Protein AF-C7XW27-F1 (afdb_monomer_lite)

Secondary structure (DSSP, 8-state):
-HHHHHHHHHHHHHHHHHHHHHHHHHHHHHHHHHHHHHHHHHHHHHHHHHHHHHHHHHHIIIIIHHHHHHHHHHHHHHHHHHHHHHHHHHHHTS-GGG---HHHHTTSTTHHHHHHHHHHHHHHHTTHHHHHHHHHHHHHHHHTT-S-HHHHHHHHHHHHHHHHHHTHHHHHHHTTTS-S-HHHHHHHHHHHHHHHHHHHHT--

Structure (mmCIF, N/CA/C/O backbone):
data_AF-C7XW27-F1
#
_entry.id   AF-C7XW27-F1
#
loop_
_atom_site.group_PDB
_atom_site.id
_atom_site.type_symbol
_atom_site.label_atom_id
_atom_site.label_alt_id
_atom_site.label_comp_id
_atom_site.label_asym_id
_atom_site.label_entity_id
_atom_site.label_seq_id
_atom_site.pdbx_PDB_ins_code
_atom_site.Cartn_x
_atom_site.Cartn_y
_atom_site.Cartn_z
_atom_site.occupancy
_atom_site.B_iso_or_equiv
_atom_site.auth_seq_id
_atom_site.auth_comp_id
_atom_site.auth_asym_id
_atom_site.auth_atom_id
_atom_site.pdbx_PDB_model_num
ATOM 1 N N . MET A 1 1 ? 57.510 15.600 -68.048 1.00 63.03 1 MET A N 1
ATOM 2 C CA . MET A 1 1 ? 56.942 16.079 -66.766 1.00 63.03 1 MET A CA 1
ATOM 3 C C . MET A 1 1 ? 55.461 15.716 -66.703 1.00 63.03 1 MET A C 1
ATOM 5 O O . MET A 1 1 ? 55.022 15.225 -65.673 1.00 63.03 1 MET A O 1
ATOM 9 N N . ASP A 1 2 ? 54.747 15.828 -67.825 1.00 71.19 2 ASP A N 1
ATOM 10 C CA . ASP A 1 2 ? 53.316 15.504 -67.947 1.00 71.19 2 ASP A CA 1
ATOM 11 C C . ASP A 1 2 ? 52.966 14.022 -67.706 1.00 71.19 2 ASP A C 1
ATOM 13 O O . ASP A 1 2 ? 52.004 13.738 -66.999 1.00 71.19 2 ASP A O 1
ATOM 17 N N . ASP A 1 3 ? 53.790 13.070 -68.162 1.00 75.31 3 ASP A N 1
ATOM 18 C CA . ASP A 1 3 ? 53.540 11.631 -67.931 1.00 75.31 3 ASP A CA 1
ATOM 19 C C . ASP A 1 3 ? 53.598 11.233 -66.447 1.00 75.31 3 ASP A C 1
ATOM 21 O O . ASP A 1 3 ? 52.860 10.361 -65.987 1.00 75.31 3 ASP A O 1
ATOM 25 N N . LEU A 1 4 ? 54.456 11.902 -65.670 1.00 77.19 4 LEU A N 1
ATOM 26 C CA . LEU A 1 4 ? 54.559 11.686 -64.227 1.00 77.19 4 LEU A CA 1
ATOM 27 C C . LEU A 1 4 ? 53.294 12.195 -63.521 1.00 77.19 4 LEU A C 1
ATOM 29 O O . LEU A 1 4 ? 52.781 11.541 -62.617 1.00 77.19 4 LEU A O 1
ATOM 33 N N . ILE A 1 5 ? 52.776 13.347 -63.959 1.00 80.19 5 ILE A N 1
ATOM 34 C CA . ILE A 1 5 ? 51.552 13.953 -63.422 1.00 80.19 5 ILE A CA 1
ATOM 35 C C . ILE A 1 5 ? 50.344 13.056 -63.719 1.00 80.19 5 ILE A C 1
ATOM 37 O O . ILE A 1 5 ? 49.560 12.783 -62.810 1.00 80.19 5 ILE A O 1
ATOM 41 N N . ALA A 1 6 ? 50.236 12.530 -64.942 1.00 82.06 6 ALA A N 1
ATOM 42 C CA . ALA A 1 6 ? 49.175 11.600 -65.329 1.00 82.06 6 ALA A CA 1
ATOM 43 C C . ALA A 1 6 ? 49.221 10.290 -64.518 1.00 82.06 6 ALA A C 1
ATOM 45 O O . ALA A 1 6 ? 48.190 9.799 -64.058 1.00 82.06 6 ALA A O 1
ATOM 46 N N . TYR A 1 7 ? 50.419 9.748 -64.270 1.00 85.06 7 TYR A N 1
ATOM 47 C CA . TYR A 1 7 ? 50.592 8.572 -63.415 1.00 85.06 7 TYR A CA 1
ATOM 48 C C . TYR A 1 7 ? 50.128 8.831 -61.972 1.00 85.06 7 TYR A C 1
ATOM 50 O O . TYR A 1 7 ? 49.374 8.034 -61.411 1.00 85.06 7 TYR A O 1
ATOM 58 N N . PHE A 1 8 ? 50.506 9.971 -61.381 1.00 84.00 8 PHE A N 1
ATOM 59 C CA . PHE A 1 8 ? 50.058 10.346 -60.035 1.00 84.00 8 PHE A CA 1
ATOM 60 C C . PHE A 1 8 ? 48.539 10.549 -59.950 1.00 84.00 8 PHE A C 1
ATOM 62 O O . PHE A 1 8 ? 47.932 10.123 -58.967 1.00 84.00 8 PHE A O 1
ATOM 69 N N . GLN A 1 9 ? 47.917 11.152 -60.965 1.00 83.75 9 GLN A N 1
ATOM 70 C CA . GLN A 1 9 ? 46.462 11.328 -61.026 1.00 83.75 9 GLN A CA 1
ATOM 71 C C . GLN A 1 9 ? 45.729 9.982 -61.067 1.00 83.75 9 GLN A C 1
ATOM 73 O O . GLN A 1 9 ? 44.824 9.770 -60.262 1.00 83.75 9 GLN A O 1
ATOM 78 N N . ASN A 1 10 ? 46.188 9.038 -61.894 1.00 85.56 10 ASN A N 1
ATOM 79 C CA . ASN A 1 10 ? 45.619 7.689 -61.954 1.00 85.56 10 ASN A CA 1
ATOM 80 C C . ASN A 1 10 ? 45.772 6.932 -60.623 1.00 85.56 10 ASN A C 1
ATOM 82 O O . ASN A 1 10 ? 44.847 6.251 -60.179 1.00 85.56 10 ASN A O 1
ATOM 86 N N . CYS A 1 11 ? 46.919 7.071 -59.944 1.00 82.31 11 CYS A N 1
ATOM 87 C CA . CYS A 1 11 ? 47.118 6.487 -58.616 1.00 82.31 11 CYS A CA 1
ATOM 88 C C . CYS A 1 11 ? 46.170 7.090 -57.568 1.00 82.31 11 CYS A C 1
ATOM 90 O O . CYS A 1 11 ? 45.593 6.351 -56.771 1.00 82.31 11 CYS A O 1
ATOM 92 N N . LEU A 1 12 ? 45.984 8.413 -57.568 1.00 82.56 12 LEU A N 1
ATOM 93 C CA . LEU A 1 12 ? 45.065 9.091 -56.649 1.00 82.56 12 LEU A CA 1
ATOM 94 C C . LEU A 1 12 ? 43.606 8.710 -56.910 1.00 82.56 12 LEU A C 1
ATOM 96 O O . LEU A 1 12 ? 42.851 8.503 -55.961 1.00 82.56 12 LEU A O 1
ATOM 100 N N . GLU A 1 13 ? 43.216 8.565 -58.173 1.00 83.25 13 GLU A N 1
ATOM 101 C CA . GLU A 1 13 ? 41.871 8.143 -58.557 1.00 83.25 13 GLU A CA 1
ATOM 102 C C . GLU A 1 13 ? 41.598 6.693 -58.134 1.00 83.25 13 GLU A C 1
ATOM 104 O O . GLU A 1 13 ? 40.554 6.400 -57.551 1.00 83.25 13 GLU A O 1
ATOM 109 N N . MET A 1 14 ? 42.577 5.795 -58.298 1.00 83.19 14 MET A N 1
ATOM 110 C CA . MET A 1 14 ? 42.490 4.417 -57.806 1.00 83.19 14 MET A CA 1
ATOM 111 C C . MET A 1 14 ? 42.365 4.360 -56.276 1.00 83.19 14 MET A C 1
ATOM 113 O O . MET A 1 14 ? 41.544 3.609 -55.747 1.00 83.19 14 MET A O 1
ATOM 117 N N . VAL A 1 15 ? 43.136 5.179 -55.555 1.00 82.69 15 VAL A N 1
ATOM 118 C CA . VAL A 1 15 ? 43.051 5.284 -54.090 1.00 82.69 15 VAL A CA 1
ATOM 119 C C . VAL A 1 15 ? 41.691 5.844 -53.657 1.00 82.69 15 VAL A C 1
ATOM 121 O O . VAL A 1 15 ? 41.067 5.287 -52.757 1.00 82.69 15 VAL A O 1
ATOM 124 N N . SER A 1 16 ? 41.178 6.879 -54.324 1.00 81.12 16 SER A N 1
ATOM 125 C CA . SER A 1 16 ? 39.849 7.451 -54.059 1.00 81.12 16 SER A CA 1
ATOM 126 C C . SER A 1 16 ? 38.723 6.427 -54.275 1.00 81.12 16 SER A C 1
ATOM 128 O O . SER A 1 16 ? 37.835 6.263 -53.426 1.00 81.12 16 SER A O 1
ATOM 130 N N . ASN A 1 17 ? 38.816 5.658 -55.364 1.00 83.69 17 ASN A N 1
ATOM 131 C CA . ASN A 1 17 ? 37.882 4.585 -55.700 1.00 83.69 17 ASN A CA 1
ATOM 132 C C . ASN A 1 17 ? 37.938 3.404 -54.715 1.00 83.69 17 ASN A C 1
ATOM 134 O O . ASN A 1 17 ? 36.951 2.684 -54.592 1.00 83.69 17 ASN A O 1
ATOM 138 N N . LEU A 1 18 ? 39.042 3.215 -53.981 1.00 85.75 18 LEU A N 1
ATOM 139 C CA . LEU A 1 18 ? 39.153 2.230 -52.895 1.00 85.75 18 LEU A CA 1
ATOM 140 C C . LEU A 1 18 ? 38.669 2.779 -51.545 1.00 85.75 18 LEU A C 1
ATOM 142 O O . LEU A 1 18 ? 38.007 2.069 -50.787 1.00 85.75 18 LEU A O 1
ATOM 146 N N . ILE A 1 19 ? 38.959 4.045 -51.240 1.00 87.94 19 ILE A N 1
ATOM 147 C CA . ILE A 1 19 ? 38.569 4.685 -49.975 1.00 87.94 19 ILE A CA 1
ATOM 148 C C . ILE A 1 19 ? 37.050 4.835 -49.880 1.00 87.94 19 ILE A C 1
ATOM 150 O O . ILE A 1 19 ? 36.480 4.619 -48.814 1.00 87.94 19 ILE A O 1
ATOM 154 N N . THR A 1 20 ? 36.379 5.161 -50.983 1.00 87.06 20 THR A N 1
ATOM 155 C CA . THR A 1 20 ? 34.925 5.382 -51.004 1.00 87.06 20 THR A CA 1
ATOM 156 C C . THR A 1 20 ? 34.117 4.146 -50.560 1.00 87.06 20 THR A C 1
ATOM 158 O O . THR A 1 20 ? 33.347 4.263 -49.602 1.00 87.06 20 THR A O 1
ATOM 161 N N . PRO A 1 21 ? 34.288 2.940 -51.146 1.00 88.81 21 PRO A N 1
ATOM 162 C CA . PRO A 1 21 ? 33.589 1.741 -50.681 1.00 88.81 21 PRO A CA 1
ATOM 163 C C . PRO A 1 21 ? 34.009 1.328 -49.264 1.00 88.81 21 PRO A C 1
ATOM 165 O O . PRO A 1 21 ? 33.154 0.894 -48.493 1.00 88.81 21 PRO A O 1
ATOM 168 N N . LEU A 1 22 ? 35.277 1.521 -48.870 1.00 89.12 22 LEU A N 1
ATOM 169 C CA . LEU A 1 22 ? 35.719 1.289 -47.486 1.00 89.12 22 LEU A CA 1
ATOM 170 C C . LEU A 1 22 ? 35.008 2.220 -46.493 1.00 89.12 22 LEU A C 1
ATOM 172 O O . LEU A 1 22 ? 34.596 1.782 -45.416 1.00 89.12 22 LEU A O 1
ATOM 176 N N . GLY A 1 23 ? 34.813 3.486 -46.865 1.00 83.69 23 GLY A N 1
ATOM 177 C CA . GLY A 1 23 ? 34.044 4.461 -46.098 1.00 83.69 23 GLY A CA 1
ATOM 178 C C . GLY A 1 23 ? 32.590 4.02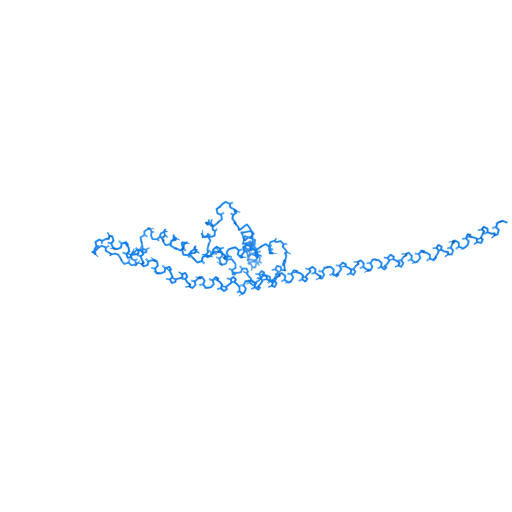6 -45.924 1.00 83.69 23 GLY A C 1
ATOM 179 O O . GLY A 1 23 ? 32.091 4.000 -44.800 1.00 83.69 23 GLY A O 1
ATOM 180 N N . VAL A 1 24 ? 31.932 3.591 -47.004 1.00 91.00 24 VAL A N 1
ATOM 181 C CA . VAL A 1 24 ? 30.548 3.081 -46.961 1.00 91.00 24 VAL A CA 1
ATOM 182 C C . VAL A 1 24 ? 30.432 1.838 -46.074 1.00 91.00 24 VAL A C 1
ATOM 184 O O . VAL A 1 24 ? 29.531 1.769 -45.237 1.00 91.00 24 VAL A O 1
ATOM 187 N N . VAL A 1 25 ? 31.359 0.880 -46.191 1.00 92.56 25 VAL A N 1
ATOM 188 C CA . VAL A 1 25 ? 31.391 -0.319 -45.333 1.00 92.56 25 VAL A CA 1
ATOM 189 C C . VAL A 1 25 ? 31.575 0.064 -43.866 1.00 92.56 25 VAL A C 1
ATOM 191 O O . VAL A 1 25 ? 30.869 -0.455 -43.002 1.00 92.56 25 VAL A O 1
ATOM 194 N N . THR A 1 26 ? 32.467 1.010 -43.574 1.00 92.00 26 THR A N 1
ATOM 195 C CA . THR A 1 26 ? 32.706 1.492 -42.206 1.00 92.00 26 THR A CA 1
ATOM 196 C C . THR A 1 26 ? 31.454 2.148 -41.620 1.00 92.00 26 THR A C 1
ATOM 198 O O . THR A 1 26 ? 31.076 1.852 -40.486 1.00 92.00 26 THR A O 1
ATOM 201 N N . VAL A 1 27 ? 30.759 2.984 -42.398 1.00 90.81 27 VAL A N 1
ATOM 202 C CA . VAL A 1 27 ? 29.481 3.590 -41.989 1.00 90.81 27 VAL A CA 1
ATOM 203 C C . VAL A 1 27 ? 28.423 2.513 -41.737 1.00 90.81 27 VAL A C 1
ATOM 205 O O . VAL A 1 27 ? 27.765 2.544 -40.698 1.00 90.81 27 VAL A O 1
ATOM 208 N N . ALA A 1 28 ? 28.292 1.523 -42.623 1.00 91.62 28 ALA A N 1
ATOM 209 C CA . ALA A 1 28 ? 27.336 0.429 -42.459 1.00 91.62 28 ALA A CA 1
ATOM 210 C C . ALA A 1 28 ? 27.611 -0.412 -41.197 1.00 91.62 28 ALA A C 1
ATOM 212 O O . ALA A 1 28 ? 26.680 -0.749 -40.461 1.00 91.62 28 ALA A O 1
ATOM 213 N N . LEU A 1 29 ? 28.882 -0.713 -40.904 1.00 93.25 29 LEU A N 1
ATOM 214 C CA . LEU A 1 29 ? 29.281 -1.417 -39.682 1.00 93.25 29 LEU A CA 1
ATOM 215 C C . LEU A 1 29 ? 28.981 -0.593 -38.424 1.00 93.25 29 LEU A C 1
ATOM 217 O O . LEU A 1 29 ? 28.461 -1.143 -37.453 1.00 93.25 29 LEU A O 1
ATOM 221 N N . ASN A 1 30 ? 29.245 0.716 -38.453 1.00 91.69 30 ASN A N 1
ATOM 222 C CA . ASN A 1 30 ? 28.944 1.614 -37.338 1.00 91.69 30 ASN A CA 1
ATOM 223 C C . ASN A 1 30 ? 27.437 1.725 -37.078 1.00 91.69 30 ASN A C 1
ATOM 225 O O . ASN A 1 30 ? 27.025 1.644 -35.923 1.00 91.69 30 ASN A O 1
ATOM 229 N N . ILE A 1 31 ? 26.610 1.835 -38.125 1.00 92.25 31 ILE A N 1
ATOM 230 C CA . ILE A 1 31 ? 25.143 1.832 -37.993 1.00 92.25 31 ILE A CA 1
ATOM 231 C C . ILE A 1 31 ? 24.674 0.512 -37.379 1.00 92.25 31 ILE A C 1
ATOM 233 O O . ILE A 1 31 ? 23.902 0.519 -36.425 1.00 92.25 31 ILE A O 1
ATOM 237 N N . ARG A 1 32 ? 25.170 -0.629 -37.874 1.00 92.69 32 ARG A N 1
ATOM 238 C CA . ARG A 1 32 ? 24.789 -1.943 -37.340 1.00 92.69 32 ARG A CA 1
ATOM 239 C C . ARG A 1 32 ? 25.186 -2.102 -35.873 1.00 92.69 32 ARG A C 1
ATOM 241 O O . ARG A 1 32 ? 24.394 -2.614 -35.086 1.00 92.69 32 ARG A O 1
ATOM 248 N N . LYS A 1 33 ? 26.393 -1.664 -35.505 1.00 92.19 33 LYS A N 1
ATOM 249 C CA . LYS A 1 33 ? 26.860 -1.674 -34.116 1.00 92.19 33 LYS A CA 1
ATOM 250 C C . LYS A 1 33 ? 25.974 -0.790 -33.236 1.00 92.19 33 LYS A C 1
ATOM 252 O O . LYS A 1 33 ? 25.494 -1.266 -32.219 1.00 92.19 33 LYS A O 1
ATOM 257 N N . PHE A 1 34 ? 25.676 0.431 -33.678 1.00 89.69 34 PHE A N 1
ATOM 258 C CA . PHE A 1 34 ? 24.778 1.343 -32.973 1.00 89.69 34 PHE A CA 1
ATOM 259 C C . PHE A 1 34 ? 23.380 0.740 -32.766 1.00 89.69 34 PHE A C 1
ATOM 261 O O . PHE A 1 34 ? 22.865 0.775 -31.654 1.00 89.69 34 PHE A O 1
ATOM 268 N N . CYS A 1 35 ? 22.781 0.131 -33.796 1.00 90.75 35 CYS A N 1
ATOM 269 C CA . CYS A 1 35 ? 21.488 -0.547 -33.666 1.00 90.75 35 CYS A CA 1
ATOM 270 C C . CYS A 1 35 ? 21.533 -1.685 -32.634 1.00 90.75 35 CYS A C 1
ATOM 272 O O . CYS A 1 35 ? 20.646 -1.773 -31.788 1.00 90.75 35 CYS A O 1
ATOM 274 N N . ASN A 1 36 ? 22.579 -2.517 -32.662 1.00 91.50 36 ASN A N 1
ATOM 275 C CA . ASN A 1 36 ? 22.749 -3.599 -31.691 1.00 91.50 36 ASN A CA 1
ATOM 276 C C . ASN A 1 36 ? 22.927 -3.076 -30.257 1.00 91.50 36 ASN A C 1
ATOM 278 O O . ASN A 1 36 ? 22.341 -3.640 -29.334 1.00 91.50 36 ASN A O 1
ATOM 282 N N . ASP A 1 37 ? 23.710 -2.010 -30.070 1.00 89.12 37 ASP A N 1
ATOM 283 C CA . ASP A 1 37 ? 23.943 -1.394 -28.760 1.00 89.12 37 ASP A CA 1
ATOM 284 C C . ASP A 1 37 ? 22.635 -0.799 -28.207 1.00 89.12 37 ASP A C 1
ATOM 286 O O . ASP A 1 37 ? 22.287 -1.024 -27.047 1.00 89.12 37 ASP A O 1
ATOM 290 N N . VAL A 1 38 ? 21.843 -0.124 -29.050 1.00 89.00 38 VAL A N 1
ATOM 291 C CA . VAL A 1 38 ? 20.510 0.390 -28.682 1.00 89.00 38 VAL A CA 1
ATOM 292 C C . VAL A 1 38 ? 19.569 -0.741 -28.258 1.00 89.00 38 VAL A C 1
ATOM 294 O O . VAL A 1 38 ? 18.889 -0.622 -27.237 1.00 89.00 38 VAL A O 1
ATOM 297 N N . ASP A 1 39 ? 19.527 -1.847 -29.001 1.00 89.88 39 ASP A N 1
ATOM 298 C CA . ASP A 1 39 ? 18.678 -2.990 -28.654 1.00 89.88 39 ASP A CA 1
ATOM 299 C C . ASP A 1 39 ? 19.144 -3.700 -27.374 1.00 89.88 39 ASP A C 1
ATOM 301 O O . ASP A 1 39 ? 18.314 -4.158 -26.583 1.00 89.88 39 ASP A O 1
ATOM 305 N N . ALA A 1 40 ? 20.456 -3.773 -27.135 1.00 88.12 40 ALA A N 1
ATOM 306 C CA . ALA A 1 40 ? 21.012 -4.301 -25.894 1.00 88.12 40 ALA A CA 1
ATOM 307 C C . ALA A 1 40 ? 20.617 -3.433 -24.688 1.00 88.12 40 ALA A C 1
ATOM 309 O O . ALA A 1 40 ? 20.132 -3.970 -23.690 1.00 88.12 40 ALA A O 1
ATOM 310 N N . HIS A 1 41 ? 20.730 -2.106 -24.806 1.00 87.19 41 HIS A N 1
ATOM 311 C CA . HIS A 1 41 ? 20.298 -1.169 -23.765 1.00 87.19 41 HIS A CA 1
ATOM 312 C C . HIS A 1 41 ? 18.799 -1.277 -23.474 1.00 87.19 41 HIS A C 1
ATOM 314 O O . HIS A 1 41 ? 18.412 -1.391 -22.316 1.00 87.19 41 HIS A O 1
ATOM 320 N N . ARG A 1 42 ? 17.948 -1.364 -24.505 1.00 85.19 42 ARG A N 1
ATOM 321 C CA . ARG A 1 42 ? 16.497 -1.558 -24.320 1.00 85.19 42 ARG A CA 1
ATOM 322 C C . ARG A 1 42 ? 16.166 -2.831 -23.544 1.00 85.19 42 ARG A C 1
ATOM 324 O O . ARG A 1 42 ? 15.317 -2.805 -22.655 1.00 85.19 42 ARG A O 1
ATOM 331 N N . LYS A 1 43 ? 16.833 -3.944 -23.865 1.00 89.44 43 LYS A N 1
ATOM 332 C CA . LYS A 1 43 ? 16.657 -5.214 -23.142 1.00 89.44 43 LYS A CA 1
ATOM 333 C C . LYS A 1 43 ? 17.115 -5.104 -21.691 1.00 89.44 43 LYS A C 1
ATOM 335 O O . LYS A 1 43 ? 16.460 -5.650 -20.808 1.00 89.44 43 LYS A O 1
ATOM 340 N N . GLN A 1 44 ? 18.220 -4.405 -21.445 1.00 89.06 44 GLN A N 1
ATOM 341 C CA . GLN A 1 44 ? 18.722 -4.166 -20.096 1.00 89.06 44 GLN A CA 1
ATOM 342 C C . GLN A 1 44 ? 17.739 -3.318 -19.276 1.00 89.06 44 GLN A C 1
ATOM 344 O O . GLN A 1 44 ? 17.397 -3.703 -18.158 1.00 89.06 44 GLN A O 1
ATOM 349 N N . ASP A 1 45 ? 17.228 -2.222 -19.837 1.00 90.06 45 ASP A N 1
ATOM 350 C CA . ASP A 1 45 ? 16.225 -1.372 -19.186 1.00 90.06 45 ASP A CA 1
ATOM 351 C C . ASP A 1 45 ? 14.960 -2.172 -18.856 1.00 90.06 45 ASP A C 1
ATOM 353 O O . ASP A 1 45 ? 14.431 -2.105 -17.746 1.00 90.06 45 ASP A O 1
ATOM 357 N N . GLU A 1 46 ? 14.501 -3.008 -19.789 1.00 92.25 46 GLU A N 1
ATOM 358 C CA . GLU A 1 46 ? 13.362 -3.893 -19.565 1.00 92.25 46 GLU A CA 1
ATOM 359 C C . GLU A 1 46 ? 13.605 -4.897 -18.428 1.00 92.25 46 GLU A C 1
ATOM 361 O O . GLU A 1 46 ? 12.728 -5.080 -17.577 1.00 92.25 46 GLU A O 1
ATOM 366 N N . GLN A 1 47 ? 14.789 -5.510 -18.367 1.00 93.38 47 GLN A N 1
ATOM 367 C CA . GLN A 1 47 ? 15.163 -6.408 -17.272 1.00 93.38 47 GLN A CA 1
ATOM 368 C C . GLN A 1 47 ? 15.183 -5.686 -15.922 1.00 93.38 47 GLN A C 1
ATOM 370 O O . GLN A 1 47 ? 14.691 -6.238 -14.937 1.00 93.38 47 GLN A O 1
ATOM 375 N N . ILE A 1 48 ? 15.681 -4.446 -15.870 1.00 94.19 48 ILE A N 1
ATOM 376 C CA . ILE A 1 48 ? 15.676 -3.625 -14.651 1.00 94.19 48 ILE A CA 1
ATOM 377 C C . ILE A 1 48 ? 14.237 -3.369 -14.186 1.00 94.19 48 ILE A C 1
ATOM 379 O O . ILE A 1 48 ? 13.924 -3.573 -13.011 1.00 94.19 48 ILE A O 1
ATOM 383 N N . LEU A 1 49 ? 13.333 -2.994 -15.097 1.00 95.06 49 LEU A N 1
ATOM 384 C CA . LEU A 1 49 ? 11.919 -2.780 -14.768 1.00 95.06 49 LEU A CA 1
ATOM 385 C C . LEU A 1 49 ? 11.251 -4.055 -14.238 1.00 95.06 49 LEU A C 1
ATOM 387 O O . LEU A 1 49 ? 10.487 -4.002 -13.270 1.00 95.06 49 LEU A O 1
ATOM 391 N N . ILE A 1 50 ? 11.534 -5.210 -14.846 1.00 95.38 50 ILE A N 1
ATOM 392 C CA . ILE A 1 50 ? 11.018 -6.506 -14.385 1.00 95.38 50 ILE A CA 1
ATOM 393 C C . ILE A 1 50 ? 11.566 -6.829 -12.993 1.00 95.38 50 ILE A C 1
ATOM 395 O O . ILE A 1 50 ? 10.792 -7.178 -12.101 1.00 95.38 50 ILE A O 1
ATOM 399 N N . GLN A 1 51 ? 12.868 -6.654 -12.767 1.00 95.69 51 GLN A N 1
ATOM 400 C CA . GLN A 1 51 ? 13.492 -6.931 -11.476 1.00 95.69 51 GLN A CA 1
ATOM 401 C C . GLN A 1 51 ? 12.924 -6.038 -10.366 1.00 95.69 51 GLN A C 1
ATOM 403 O O . GLN A 1 51 ? 12.602 -6.528 -9.283 1.00 95.69 51 GLN A O 1
ATOM 408 N N . ASN A 1 52 ? 12.723 -4.750 -10.644 1.00 95.88 52 ASN A N 1
ATOM 409 C CA . ASN A 1 52 ? 12.065 -3.834 -9.716 1.00 95.88 52 ASN A CA 1
ATOM 410 C C . ASN A 1 52 ? 10.622 -4.263 -9.427 1.00 95.88 52 ASN A C 1
ATOM 412 O O . ASN A 1 52 ? 10.190 -4.226 -8.277 1.00 95.88 52 ASN A O 1
ATOM 416 N N . SER A 1 53 ? 9.891 -4.729 -10.445 1.00 96.69 53 SER A N 1
ATOM 417 C CA . SER A 1 53 ? 8.526 -5.248 -10.276 1.00 96.69 53 SER A CA 1
ATOM 418 C C . SER A 1 53 ? 8.510 -6.456 -9.339 1.00 96.69 53 SER A C 1
ATOM 420 O O . SER A 1 53 ? 7.706 -6.505 -8.412 1.00 96.69 53 SER A O 1
ATOM 422 N N . ILE A 1 54 ? 9.440 -7.398 -9.526 1.00 96.12 54 ILE A N 1
ATOM 423 C CA . ILE A 1 54 ? 9.608 -8.567 -8.652 1.00 96.12 54 ILE A CA 1
ATOM 424 C C . ILE A 1 54 ? 9.936 -8.128 -7.223 1.00 96.12 54 ILE A C 1
ATOM 426 O O . ILE A 1 54 ? 9.361 -8.663 -6.280 1.00 96.12 54 ILE A O 1
ATOM 430 N N . ASN A 1 55 ? 10.821 -7.145 -7.048 1.00 95.69 55 ASN A N 1
ATOM 431 C CA . ASN A 1 55 ? 11.188 -6.638 -5.727 1.00 95.69 55 ASN A CA 1
ATOM 432 C C . ASN A 1 55 ? 9.987 -6.009 -5.005 1.00 95.69 55 ASN A C 1
ATOM 434 O O . ASN A 1 55 ? 9.776 -6.288 -3.825 1.00 95.69 55 ASN A O 1
ATOM 438 N N . VAL A 1 56 ? 9.166 -5.222 -5.712 1.00 96.25 56 VAL A N 1
ATOM 439 C CA . VAL A 1 56 ? 7.918 -4.664 -5.167 1.00 96.25 56 VAL A CA 1
ATOM 440 C C . VAL A 1 56 ? 6.960 -5.787 -4.768 1.00 96.25 56 VAL A C 1
ATOM 442 O O . VAL A 1 56 ? 6.496 -5.818 -3.631 1.00 96.25 56 VAL A O 1
ATOM 445 N N . LEU A 1 57 ? 6.705 -6.751 -5.656 1.00 96.31 57 LEU A N 1
ATOM 446 C CA . LEU A 1 57 ? 5.820 -7.886 -5.366 1.00 96.31 57 LEU A CA 1
ATOM 447 C C . LEU A 1 57 ? 6.304 -8.700 -4.160 1.00 96.31 57 LEU A C 1
ATOM 449 O O . LEU A 1 57 ? 5.506 -9.057 -3.294 1.00 96.31 57 LEU A O 1
ATOM 453 N N . ARG A 1 58 ? 7.616 -8.939 -4.069 1.00 96.94 58 ARG A N 1
ATOM 454 C CA . ARG A 1 58 ? 8.247 -9.626 -2.942 1.00 96.94 58 ARG A CA 1
ATOM 455 C C . ARG A 1 58 ? 8.050 -8.856 -1.639 1.00 96.94 58 ARG A C 1
ATOM 457 O O . ARG A 1 58 ? 7.623 -9.444 -0.652 1.00 96.94 58 ARG A O 1
ATOM 464 N N . LYS A 1 59 ? 8.278 -7.538 -1.643 1.00 96.00 59 LYS A N 1
ATOM 465 C CA . LYS A 1 59 ? 8.061 -6.668 -0.476 1.00 96.00 59 LYS A CA 1
ATOM 466 C C . LYS A 1 59 ? 6.613 -6.746 0.026 1.00 96.00 59 LYS A C 1
ATOM 468 O O . LYS A 1 59 ? 6.388 -6.825 1.233 1.00 96.00 59 LYS A O 1
ATOM 473 N N . PHE A 1 60 ? 5.634 -6.797 -0.879 1.00 95.69 60 PHE A N 1
ATOM 474 C CA . PHE A 1 60 ? 4.235 -7.005 -0.497 1.00 95.69 60 PHE A CA 1
ATOM 475 C C . PHE A 1 60 ? 3.989 -8.386 0.110 1.00 95.69 60 PHE A C 1
ATOM 477 O O . PHE A 1 60 ? 3.401 -8.481 1.186 1.00 95.69 60 PHE A O 1
ATOM 484 N N . ALA A 1 61 ? 4.436 -9.441 -0.570 1.00 95.44 61 ALA A N 1
ATOM 485 C CA . ALA A 1 61 ? 4.168 -10.819 -0.173 1.00 95.44 61 ALA A CA 1
ATOM 486 C C . ALA A 1 61 ? 4.854 -11.212 1.144 1.00 95.44 61 ALA A C 1
ATOM 488 O O . ALA A 1 61 ? 4.260 -11.916 1.958 1.00 95.44 61 ALA A O 1
ATOM 489 N N . GLU A 1 62 ? 6.090 -10.762 1.355 1.00 96.38 62 GLU A N 1
ATOM 490 C CA . GLU A 1 62 ? 6.930 -11.199 2.473 1.00 96.38 62 GLU A CA 1
ATOM 491 C C . GLU A 1 62 ? 6.868 -10.262 3.681 1.00 96.38 62 GLU A C 1
ATOM 493 O O . GLU A 1 62 ? 7.139 -10.705 4.794 1.00 96.38 62 GLU A O 1
ATOM 498 N N . GLN A 1 63 ? 6.520 -8.983 3.489 1.00 95.94 63 GLN A N 1
ATOM 499 C CA . GLN A 1 63 ? 6.590 -7.981 4.560 1.00 95.94 63 GLN A CA 1
ATOM 500 C C . GLN A 1 63 ? 5.245 -7.293 4.786 1.00 95.94 63 GLN A C 1
ATOM 502 O O . GLN A 1 63 ? 4.616 -7.520 5.817 1.00 95.94 63 GLN A O 1
ATOM 507 N N . ILE A 1 64 ? 4.745 -6.532 3.807 1.00 96.06 64 ILE A N 1
ATOM 508 C CA . ILE A 1 64 ? 3.570 -5.665 4.005 1.00 96.06 64 ILE A CA 1
ATOM 509 C C . ILE A 1 64 ? 2.310 -6.479 4.338 1.00 96.06 64 ILE A C 1
ATOM 511 O O . ILE A 1 64 ? 1.644 -6.210 5.335 1.00 96.06 64 ILE A O 1
ATOM 515 N N . ILE A 1 65 ? 1.965 -7.487 3.528 1.00 95.38 65 ILE A N 1
ATOM 516 C CA . ILE A 1 65 ? 0.737 -8.276 3.727 1.00 95.38 65 ILE A CA 1
ATOM 517 C C . ILE A 1 65 ? 0.791 -9.071 5.046 1.00 95.38 65 ILE A C 1
ATOM 519 O O . ILE A 1 65 ? -0.176 -9.003 5.816 1.00 95.38 65 ILE A O 1
ATOM 523 N N . PRO A 1 66 ? 1.880 -9.807 5.360 1.00 96.69 66 PRO A N 1
ATOM 524 C CA . PRO A 1 66 ? 2.006 -10.487 6.647 1.00 96.69 66 PRO A CA 1
ATOM 525 C C . PRO A 1 66 ? 1.928 -9.541 7.848 1.00 96.69 66 PRO A C 1
ATOM 527 O O . PRO A 1 66 ? 1.267 -9.869 8.838 1.00 96.69 66 PRO A O 1
ATOM 530 N N . GLU A 1 67 ? 2.556 -8.368 7.769 1.00 96.19 67 GLU A N 1
ATOM 531 C CA . GLU A 1 67 ? 2.566 -7.396 8.861 1.00 96.19 67 GLU A CA 1
ATOM 532 C C . GLU A 1 67 ? 1.176 -6.791 9.089 1.00 96.19 67 GLU A C 1
ATOM 534 O O . GLU A 1 67 ? 0.689 -6.810 10.220 1.00 96.19 67 GLU A O 1
ATOM 539 N N . VAL A 1 68 ? 0.465 -6.395 8.024 1.00 96.19 68 VAL A N 1
ATOM 540 C CA . VAL A 1 68 ? -0.940 -5.954 8.109 1.00 96.19 68 VAL A CA 1
ATOM 541 C C . VAL A 1 68 ? -1.816 -7.027 8.750 1.00 96.19 68 VAL A C 1
ATOM 543 O O . VAL A 1 68 ? -2.607 -6.735 9.648 1.00 96.19 68 VAL A O 1
ATOM 546 N N . LYS A 1 69 ? -1.661 -8.292 8.341 1.00 94.94 69 LYS A N 1
ATOM 547 C CA . LYS A 1 69 ? -2.420 -9.407 8.923 1.00 94.94 69 LYS A CA 1
ATOM 548 C C . LYS A 1 69 ? -2.128 -9.571 10.418 1.00 94.94 69 LYS A C 1
ATOM 550 O O . LYS A 1 69 ? -3.061 -9.731 11.204 1.00 94.94 69 LYS A O 1
ATOM 555 N N . SER A 1 70 ? -0.856 -9.516 10.806 1.00 94.62 70 SER A N 1
ATOM 556 C CA . SER A 1 70 ? -0.405 -9.621 12.200 1.00 94.62 70 SER A CA 1
ATOM 557 C C . SER A 1 70 ? -0.952 -8.480 13.061 1.00 94.62 70 SER A C 1
ATOM 559 O O . SER A 1 70 ? -1.495 -8.723 14.142 1.00 94.62 70 SER A O 1
ATOM 561 N N . ILE A 1 71 ? -0.872 -7.242 12.566 1.00 94.50 71 ILE A N 1
ATOM 562 C CA . ILE A 1 71 ? -1.401 -6.056 13.242 1.00 94.50 71 ILE A CA 1
ATOM 563 C C . ILE A 1 71 ? -2.917 -6.182 13.407 1.00 94.50 71 ILE A C 1
ATOM 565 O O . ILE A 1 71 ? -3.403 -6.107 14.532 1.00 94.50 71 ILE A O 1
ATOM 569 N N . ASN A 1 72 ? -3.663 -6.480 12.341 1.00 92.00 72 ASN A N 1
ATOM 570 C CA . ASN A 1 72 ? -5.124 -6.595 12.400 1.00 92.00 72 ASN A CA 1
ATOM 571 C C . ASN A 1 72 ? -5.596 -7.648 13.415 1.00 92.00 72 ASN A C 1
ATOM 573 O O . ASN A 1 72 ? -6.543 -7.407 14.169 1.00 92.00 72 ASN A O 1
ATOM 577 N N . GLN A 1 73 ? -4.913 -8.795 13.488 1.00 92.06 73 GLN A N 1
ATOM 578 C CA . GLN A 1 73 ? -5.217 -9.836 14.474 1.00 92.06 73 GLN A CA 1
ATOM 579 C C . GLN A 1 73 ? -4.999 -9.355 15.916 1.00 92.06 73 GLN A C 1
ATOM 581 O O . GLN A 1 73 ? -5.838 -9.605 16.783 1.00 92.06 73 GLN A O 1
ATOM 586 N N . LYS A 1 74 ? -3.899 -8.641 16.179 1.00 93.12 74 LYS A N 1
ATOM 587 C CA . LYS A 1 74 ? -3.579 -8.101 17.512 1.00 93.12 74 LYS A CA 1
ATOM 588 C C . LYS A 1 74 ? -4.488 -6.932 17.898 1.00 93.12 74 LYS A C 1
ATOM 590 O O . LYS A 1 74 ? -4.907 -6.822 19.048 1.00 93.12 74 LYS A O 1
ATOM 595 N N . MET A 1 75 ? -4.838 -6.084 16.936 1.00 93.12 75 MET A N 1
ATOM 596 C CA . MET A 1 75 ? -5.704 -4.928 17.149 1.00 93.12 75 MET A CA 1
ATOM 597 C C . MET A 1 75 ? -7.114 -5.329 17.574 1.00 93.12 75 MET A C 1
ATOM 599 O O . MET A 1 75 ? -7.676 -4.699 18.468 1.00 93.12 75 MET A O 1
ATOM 603 N N . ALA A 1 76 ? -7.688 -6.370 16.964 1.00 89.69 76 ALA A N 1
ATOM 604 C CA . ALA A 1 76 ? -9.056 -6.791 17.256 1.00 89.69 76 ALA A CA 1
ATOM 605 C C . ALA A 1 76 ? -9.241 -7.183 18.734 1.00 89.69 76 ALA A C 1
ATOM 607 O O . ALA A 1 76 ? -10.178 -6.721 19.390 1.00 89.69 76 ALA A O 1
ATOM 608 N N . SER A 1 77 ? -8.321 -7.982 19.282 1.00 91.50 77 SER A N 1
ATOM 609 C CA . SER A 1 77 ? -8.364 -8.400 20.689 1.00 91.50 77 SER A CA 1
ATOM 610 C C . SER A 1 77 ? -8.048 -7.243 21.643 1.00 91.50 77 SER A C 1
ATOM 612 O O . SER A 1 77 ? -8.741 -7.063 22.649 1.00 91.50 77 SER A O 1
ATOM 614 N N . LYS A 1 78 ? -7.062 -6.400 21.306 1.00 93.69 78 LYS A N 1
ATOM 615 C CA . LYS A 1 78 ? -6.694 -5.224 22.108 1.00 93.69 78 LYS A CA 1
ATOM 616 C C . LYS A 1 78 ? -7.822 -4.194 22.181 1.00 93.69 78 LYS A C 1
ATOM 618 O O . LYS A 1 78 ? -8.058 -3.626 23.248 1.00 93.69 78 LYS A O 1
ATOM 623 N N . LEU A 1 79 ? -8.541 -3.977 21.078 1.00 92.94 79 LEU A N 1
ATOM 624 C CA . LEU A 1 79 ? -9.675 -3.057 21.028 1.00 92.94 79 LEU A CA 1
ATOM 625 C C . LEU A 1 79 ? -10.776 -3.513 21.979 1.00 92.94 79 LEU A C 1
ATOM 627 O O . LEU A 1 79 ? -11.192 -2.736 22.833 1.00 92.94 79 LEU A O 1
ATOM 631 N N . GLN A 1 80 ? -11.175 -4.784 21.910 1.00 90.88 80 GLN A N 1
ATOM 632 C CA . GLN A 1 80 ? -12.166 -5.339 22.836 1.00 90.88 80 GLN A CA 1
ATOM 633 C C . GLN A 1 80 ? -11.723 -5.207 24.299 1.00 90.88 80 GLN A C 1
ATOM 635 O O . GLN A 1 80 ? -12.534 -4.878 25.166 1.00 90.88 80 GLN A O 1
ATOM 640 N N . GLN A 1 81 ? -10.435 -5.419 24.586 1.00 93.69 81 GLN A N 1
ATOM 641 C CA . GLN A 1 81 ? -9.893 -5.253 25.932 1.00 93.69 81 GLN A CA 1
ATOM 642 C C . GLN A 1 81 ? -9.987 -3.798 26.419 1.00 93.69 81 GLN A C 1
ATOM 644 O O . GLN A 1 81 ? -10.459 -3.568 27.531 1.00 93.69 81 GLN A O 1
ATOM 649 N N . ARG A 1 82 ? -9.563 -2.813 25.612 1.00 92.50 82 ARG A N 1
ATOM 650 C CA . ARG A 1 82 ? -9.625 -1.390 25.998 1.00 92.50 82 ARG A CA 1
ATOM 651 C C . ARG A 1 82 ? -11.060 -0.901 26.154 1.00 92.50 82 ARG A C 1
ATOM 653 O O . ARG A 1 8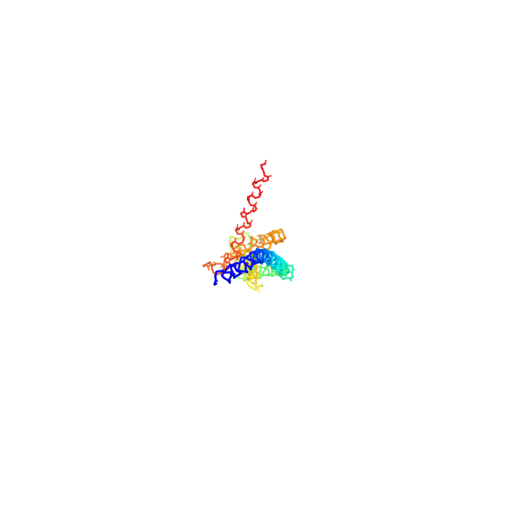2 ? -11.358 -0.209 27.118 1.00 92.50 82 ARG A O 1
ATOM 660 N N . GLN A 1 83 ? -11.953 -1.313 25.260 1.00 91.94 83 GLN A N 1
ATOM 661 C CA . GLN A 1 83 ? -13.374 -0.990 25.350 1.00 91.94 83 GLN A CA 1
ATOM 662 C C . GLN A 1 83 ? -13.990 -1.463 26.677 1.00 91.94 83 GLN A C 1
ATOM 664 O O . GLN A 1 83 ? -14.727 -0.716 27.314 1.00 91.94 83 GLN A O 1
ATOM 669 N N . ARG A 1 84 ? -13.646 -2.679 27.131 1.00 91.00 84 ARG A N 1
ATOM 670 C CA . ARG A 1 84 ? -14.083 -3.190 28.439 1.00 91.00 84 ARG A CA 1
ATOM 671 C C . ARG A 1 84 ? -13.489 -2.403 29.605 1.00 91.00 84 ARG A C 1
ATOM 673 O O . ARG A 1 84 ? -14.213 -2.140 30.553 1.00 91.00 84 ARG A O 1
ATOM 680 N N . LYS A 1 85 ? -12.207 -2.027 29.538 1.00 92.44 85 LYS A N 1
ATOM 681 C CA . LYS A 1 85 ? -11.562 -1.218 30.588 1.00 92.44 85 LYS A CA 1
ATOM 682 C C . LYS A 1 85 ? -12.242 0.137 30.762 1.00 92.44 85 LYS A C 1
ATOM 684 O O . LYS A 1 85 ? -12.628 0.461 31.872 1.00 92.44 85 LYS A O 1
ATOM 689 N N . VAL A 1 86 ? -12.491 0.849 29.662 1.00 91.19 86 VAL A N 1
ATOM 690 C CA . VAL A 1 86 ? -13.198 2.140 29.698 1.00 91.19 86 VAL A CA 1
ATOM 691 C C . VAL A 1 86 ? -14.602 1.993 30.291 1.00 91.19 86 VAL A C 1
ATOM 693 O O . VAL A 1 86 ? -15.027 2.835 31.071 1.00 91.19 86 VAL A O 1
ATOM 696 N N . LEU A 1 87 ? -15.327 0.916 29.964 1.00 90.38 87 LEU A N 1
ATOM 697 C CA . LEU A 1 87 ? -16.636 0.656 30.572 1.00 90.38 87 LEU A CA 1
ATOM 698 C C . LEU A 1 87 ? -16.541 0.440 32.091 1.00 90.38 87 LEU A C 1
ATOM 700 O O . LEU A 1 87 ? -17.403 0.916 32.823 1.00 90.38 87 LEU A O 1
ATOM 704 N N . VAL A 1 88 ? -15.522 -0.291 32.551 1.00 90.12 88 VAL A N 1
ATOM 705 C CA . VAL A 1 88 ? -15.283 -0.521 33.982 1.00 90.12 88 VAL A CA 1
ATOM 706 C C . VAL A 1 88 ? -14.967 0.795 34.686 1.00 90.12 88 VAL A C 1
ATOM 708 O O . VAL A 1 88 ? -15.651 1.110 35.648 1.00 90.12 88 VAL A O 1
ATOM 711 N N . GLU A 1 89 ? -14.039 1.593 34.157 1.00 89.50 89 GLU A N 1
ATOM 712 C CA . GLU A 1 89 ? -13.668 2.910 34.706 1.00 89.50 89 GLU A CA 1
ATOM 713 C C . GLU A 1 89 ? -14.895 3.833 34.833 1.00 89.50 89 GLU A C 1
ATOM 715 O O . GLU A 1 89 ? -15.135 4.425 35.879 1.00 89.50 89 GLU A O 1
ATOM 720 N N . ILE A 1 90 ? -15.745 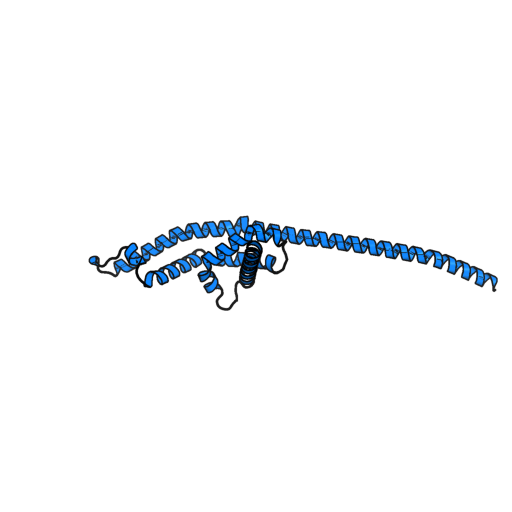3.879 33.802 1.00 86.69 90 ILE A N 1
ATOM 721 C CA . ILE A 1 90 ? -16.994 4.656 33.828 1.00 86.69 90 ILE A CA 1
ATOM 722 C C . ILE A 1 90 ? -17.963 4.138 34.898 1.00 86.69 90 ILE A C 1
ATOM 724 O O . ILE A 1 90 ? -18.616 4.930 35.572 1.00 86.69 90 ILE A O 1
ATOM 728 N N . ASN A 1 91 ? -18.099 2.818 35.038 1.00 88.44 91 ASN A N 1
ATOM 729 C CA . ASN A 1 91 ? -19.006 2.222 36.017 1.00 88.44 91 ASN A CA 1
ATOM 730 C C . ASN A 1 91 ? -18.490 2.354 37.458 1.00 88.44 91 ASN A C 1
ATOM 732 O O . ASN A 1 91 ? -19.314 2.429 38.364 1.00 88.44 91 ASN A O 1
ATOM 736 N N . GLU A 1 92 ? -17.172 2.399 37.674 1.00 89.94 92 GLU A N 1
ATOM 737 C CA . GLU A 1 92 ? -16.550 2.639 38.985 1.00 89.94 92 GLU A CA 1
ATOM 738 C C . GLU A 1 92 ? -16.828 4.058 39.504 1.00 89.94 92 GLU A C 1
ATOM 740 O O . GLU A 1 92 ? -16.990 4.255 40.707 1.00 89.94 92 GLU A O 1
ATOM 745 N N . GLU A 1 93 ? -16.957 5.038 38.607 1.00 87.19 93 GLU A N 1
ATOM 746 C CA . GLU A 1 93 ? -17.351 6.412 38.950 1.00 87.19 93 GLU A CA 1
ATOM 747 C C . GLU A 1 93 ? -18.869 6.574 39.184 1.00 87.19 93 GLU A C 1
ATOM 749 O O . GLU A 1 93 ? -19.331 7.627 39.636 1.00 87.19 93 GLU A O 1
ATOM 754 N N . MET A 1 94 ? -19.671 5.545 38.889 1.00 84.38 94 MET A N 1
ATOM 755 C CA . MET A 1 94 ? -21.127 5.558 39.046 1.00 84.38 94 MET A CA 1
ATOM 756 C C . MET A 1 94 ? -21.584 4.821 40.307 1.00 84.38 94 MET A C 1
ATOM 758 O O . MET A 1 94 ? -20.959 3.880 40.786 1.00 84.38 94 MET A O 1
ATOM 762 N N . ALA A 1 95 ? -22.756 5.203 40.827 1.00 82.19 95 ALA A N 1
ATOM 763 C CA . ALA A 1 95 ? -23.443 4.379 41.818 1.00 82.19 95 ALA A CA 1
ATOM 764 C C . ALA A 1 95 ? -23.774 2.995 41.209 1.00 82.19 95 ALA A C 1
ATOM 766 O O . ALA A 1 95 ? -24.196 2.961 40.049 1.00 82.19 95 ALA A O 1
ATOM 767 N N . PRO A 1 96 ? -23.680 1.880 41.965 1.00 78.56 96 PRO A N 1
ATOM 768 C CA . PRO A 1 96 ? -23.878 0.523 41.434 1.00 78.56 96 PRO A CA 1
ATOM 769 C C . PRO A 1 96 ? -25.215 0.319 40.705 1.00 78.56 96 PRO A C 1
ATOM 771 O O . PRO A 1 96 ? -25.302 -0.407 39.721 1.00 78.56 96 PRO A O 1
ATOM 774 N N . GLU A 1 97 ? -26.264 1.007 41.155 1.00 82.00 97 GLU A N 1
ATOM 775 C CA . GLU A 1 97 ? -27.611 0.955 40.568 1.00 82.00 97 GLU A CA 1
ATOM 776 C C . GLU A 1 97 ? -27.714 1.654 39.201 1.00 82.00 97 GLU A C 1
ATOM 778 O O . GLU A 1 97 ? -28.691 1.478 38.477 1.00 82.00 97 GLU A O 1
ATOM 783 N N . ARG A 1 98 ? -26.719 2.477 38.851 1.00 83.25 98 ARG A N 1
ATOM 784 C CA . ARG A 1 98 ? -26.638 3.236 37.595 1.00 83.25 98 ARG A CA 1
ATOM 785 C C . ARG A 1 98 ? -25.601 2.671 36.627 1.00 83.25 98 ARG A C 1
ATOM 787 O O . ARG A 1 98 ? -25.431 3.245 35.553 1.00 83.25 98 ARG A O 1
ATOM 794 N N . SER A 1 99 ? -24.909 1.591 36.996 1.00 84.31 99 SER A N 1
ATOM 795 C CA . SER A 1 99 ? -23.941 0.936 36.121 1.00 84.31 99 SER A CA 1
ATOM 796 C C . SER A 1 99 ? -24.615 0.482 34.830 1.00 84.31 99 SER A C 1
ATOM 798 O O . SER A 1 99 ? -25.717 -0.063 34.838 1.00 84.31 99 SER A O 1
ATOM 800 N N . ILE A 1 100 ? -23.934 0.702 33.711 1.00 88.94 100 ILE A N 1
ATOM 801 C CA . ILE A 1 100 ? -24.456 0.393 32.382 1.00 88.94 100 ILE A CA 1
ATOM 802 C C . ILE A 1 100 ? -23.749 -0.817 31.783 1.00 88.94 100 ILE A C 1
ATOM 804 O O . ILE A 1 100 ? -22.562 -1.070 32.013 1.00 88.94 100 ILE A O 1
ATOM 808 N N . SER A 1 101 ? -24.484 -1.565 30.971 1.00 89.88 101 SER A N 1
ATOM 809 C CA . SER A 1 101 ? -23.935 -2.660 30.178 1.00 89.88 101 SER A CA 1
ATOM 810 C C . SER A 1 101 ? -23.172 -2.142 28.952 1.00 89.88 101 SER A C 1
ATOM 812 O O . SER A 1 101 ? -23.381 -1.025 28.476 1.00 89.88 101 SER A O 1
ATOM 814 N N . MET A 1 102 ? -22.341 -2.999 28.350 1.00 86.56 102 MET A N 1
ATOM 815 C CA . MET A 1 102 ? -21.655 -2.677 27.090 1.00 86.56 102 MET A CA 1
ATOM 816 C C . MET A 1 102 ? -22.638 -2.328 25.959 1.00 86.56 102 MET A C 1
ATOM 818 O O . MET A 1 102 ? -22.377 -1.446 25.145 1.00 86.56 102 MET A O 1
ATOM 822 N N . GLN A 1 103 ? -23.791 -2.999 25.918 1.00 89.81 103 GLN A N 1
ATOM 823 C CA . GLN A 1 103 ? -24.823 -2.785 24.900 1.00 89.81 103 GLN A CA 1
ATOM 824 C C . GLN A 1 103 ? -25.491 -1.412 25.038 1.00 89.81 103 GLN A C 1
ATOM 826 O O . GLN A 1 103 ? -25.863 -0.802 24.037 1.00 89.81 103 GLN A O 1
ATOM 831 N N . GLU A 1 104 ? -25.636 -0.915 26.265 1.00 89.00 104 GLU A N 1
ATOM 832 C CA . GLU A 1 104 ? -26.140 0.432 26.538 1.00 89.00 104 GLU A CA 1
ATOM 833 C C . GLU A 1 104 ? -25.068 1.491 26.308 1.00 89.00 104 GLU A C 1
ATOM 835 O O . GLU A 1 104 ? -25.374 2.558 25.776 1.00 89.00 104 GLU A O 1
ATOM 840 N N . PHE A 1 105 ? -23.812 1.191 26.648 1.00 88.19 105 PHE A N 1
ATOM 841 C CA . PHE A 1 105 ? -22.693 2.099 26.431 1.00 88.19 105 PHE A CA 1
ATOM 842 C C . PHE A 1 105 ? -22.487 2.410 24.945 1.00 88.19 105 PHE A C 1
ATOM 844 O O . PHE A 1 105 ? -22.378 3.578 24.585 1.00 88.19 105 PHE A O 1
ATOM 851 N N . ILE A 1 106 ? -22.559 1.397 24.072 1.00 89.25 106 ILE A N 1
ATOM 852 C CA . ILE A 1 106 ? -22.429 1.556 22.611 1.00 89.25 106 ILE A CA 1
ATOM 853 C C . ILE A 1 106 ? -23.509 2.479 22.017 1.00 89.25 106 ILE A C 1
ATOM 855 O O . ILE A 1 106 ? -23.284 3.130 20.998 1.00 89.25 106 ILE A O 1
ATOM 859 N N . LYS A 1 107 ? -24.686 2.560 22.649 1.00 90.94 107 LYS A N 1
ATOM 860 C CA . LYS A 1 107 ? -25.794 3.421 22.202 1.00 90.94 107 LYS A CA 1
ATOM 861 C C . LYS A 1 107 ? -25.623 4.883 22.621 1.00 90.94 107 LYS A C 1
ATOM 863 O O . LYS A 1 107 ? -26.408 5.729 22.194 1.00 90.94 107 LYS A O 1
ATOM 868 N N . LYS A 1 108 ? -24.649 5.204 23.479 1.00 88.69 108 LYS A N 1
ATOM 869 C CA . LYS A 1 108 ? -24.413 6.582 23.923 1.00 88.69 108 LYS A CA 1
ATOM 870 C C . LYS A 1 108 ? -23.815 7.407 22.772 1.00 88.69 108 LYS A C 1
ATOM 872 O O . LYS A 1 108 ? -22.918 6.916 22.095 1.00 88.69 108 LYS A O 1
ATOM 877 N N . PRO A 1 109 ? -24.205 8.683 22.596 1.00 87.94 109 PRO A N 1
ATOM 878 C CA . PRO A 1 109 ? -23.660 9.535 21.531 1.00 87.94 109 PRO A CA 1
ATOM 879 C C . PRO A 1 109 ? -22.127 9.648 21.548 1.00 87.94 109 PRO A C 1
ATOM 881 O O . PRO A 1 109 ? -21.481 9.646 20.506 1.00 87.94 109 PRO A O 1
ATOM 884 N N . GLN A 1 110 ? -21.539 9.681 22.746 1.00 88.06 110 GLN A N 1
ATOM 885 C CA . GLN A 1 110 ? -20.091 9.758 22.962 1.00 88.06 110 GLN A CA 1
ATOM 886 C C . GLN A 1 110 ? -19.325 8.468 22.631 1.00 88.06 110 GLN A C 1
ATOM 888 O O . GLN A 1 110 ? -18.101 8.489 22.560 1.00 88.06 110 GLN A O 1
ATOM 893 N N . TRP A 1 111 ? -20.010 7.335 22.436 1.00 88.44 111 TRP A N 1
ATOM 894 C CA . TRP A 1 111 ? -19.344 6.066 22.143 1.00 88.44 111 TRP A CA 1
ATOM 895 C C . TRP A 1 111 ? -18.543 6.124 20.845 1.00 88.44 111 TRP A C 1
ATOM 897 O O . TRP A 1 111 ? -17.428 5.616 20.809 1.00 88.44 111 TRP A O 1
ATOM 907 N N . LEU A 1 112 ? -19.089 6.758 19.802 1.00 88.44 112 LEU A N 1
ATOM 908 C CA . LEU A 1 112 ? -18.430 6.877 18.500 1.00 88.44 112 LEU A CA 1
ATOM 909 C C . LEU A 1 112 ? -17.057 7.546 18.639 1.00 88.44 112 LEU A C 1
ATOM 911 O O . LEU A 1 112 ? -16.046 6.938 18.300 1.00 88.44 112 LEU A O 1
ATOM 915 N N . SER A 1 113 ? -17.004 8.732 19.252 1.00 89.81 113 SER A N 1
ATOM 916 C CA . SER A 1 113 ? -15.750 9.470 19.437 1.00 89.81 113 SER A CA 1
ATOM 917 C C . SER A 1 113 ? -14.756 8.738 20.343 1.00 89.81 113 SER A C 1
ATOM 919 O O . SER A 1 113 ? -13.560 8.717 20.050 1.00 89.81 113 SER A O 1
ATOM 921 N N . ILE A 1 114 ? -15.231 8.090 21.414 1.00 90.19 114 ILE A N 1
ATOM 922 C CA . ILE A 1 114 ? -14.386 7.267 22.294 1.00 90.19 114 ILE A CA 1
ATOM 923 C C . ILE A 1 114 ? -13.808 6.079 21.520 1.00 90.19 114 ILE A C 1
ATOM 925 O O . ILE A 1 114 ? -12.607 5.821 21.584 1.00 90.19 114 ILE A O 1
ATOM 929 N N . ASN A 1 115 ? -14.645 5.353 20.782 1.00 91.31 115 ASN A N 1
ATOM 930 C CA . ASN A 1 115 ? -14.242 4.172 20.036 1.00 91.31 115 ASN A CA 1
ATOM 931 C C . ASN A 1 115 ? -13.256 4.516 18.911 1.00 91.31 115 ASN A C 1
ATOM 933 O O . ASN A 1 115 ? -12.284 3.786 18.718 1.00 91.31 115 ASN A O 1
ATOM 937 N N . ASP A 1 116 ? -13.459 5.630 18.212 1.00 90.69 116 ASP A N 1
ATOM 938 C CA . ASP A 1 116 ? -12.547 6.088 17.163 1.00 90.69 116 ASP A CA 1
ATOM 939 C C . ASP A 1 116 ? -11.199 6.518 17.744 1.00 90.69 116 ASP A C 1
ATOM 941 O O . ASP A 1 116 ? -10.147 6.133 17.223 1.00 90.69 116 ASP A O 1
ATOM 945 N N . ARG A 1 117 ? -11.205 7.224 18.886 1.00 91.44 117 ARG A N 1
ATOM 946 C CA . ARG A 1 117 ? -9.977 7.554 19.621 1.00 91.44 117 ARG A CA 1
ATOM 947 C C . ARG A 1 117 ? -9.225 6.288 20.034 1.00 91.44 117 ARG A C 1
ATOM 949 O O . ARG A 1 117 ? -8.043 6.168 19.728 1.00 91.44 117 ARG A O 1
ATOM 956 N N . LEU A 1 118 ? -9.913 5.315 20.637 1.00 93.00 118 LEU A N 1
ATOM 957 C CA . LEU A 1 118 ? -9.317 4.035 21.039 1.00 93.00 118 LEU A CA 1
ATOM 958 C C . LEU A 1 118 ? -8.731 3.271 19.848 1.00 93.00 118 LEU A C 1
ATOM 960 O O . LEU A 1 118 ? -7.631 2.732 19.946 1.00 93.00 118 LEU A O 1
ATOM 964 N N . ARG A 1 119 ? -9.444 3.218 18.717 1.00 92.56 119 ARG A N 1
ATOM 965 C CA . ARG A 1 119 ? -8.945 2.580 17.490 1.00 92.56 119 ARG A CA 1
ATOM 966 C C . ARG A 1 119 ? -7.656 3.235 17.019 1.00 92.56 119 ARG A C 1
ATOM 968 O O . ARG A 1 119 ? -6.707 2.525 16.706 1.00 92.56 119 ARG A O 1
ATOM 975 N N . ASN A 1 120 ? -7.615 4.561 16.993 1.00 91.69 120 ASN A N 1
ATOM 976 C CA . ASN A 1 120 ? -6.448 5.313 16.555 1.00 91.69 120 ASN A CA 1
ATOM 977 C C . ASN A 1 120 ? -5.256 5.161 17.512 1.00 91.69 120 ASN A C 1
ATOM 979 O O . ASN A 1 120 ? -4.155 4.885 17.050 1.00 91.69 120 ASN A O 1
ATOM 983 N N . GLU A 1 121 ? -5.477 5.224 18.827 1.00 92.38 121 GLU A N 1
ATOM 984 C CA . GLU A 1 121 ? -4.440 4.941 19.833 1.00 92.38 121 GLU A CA 1
ATOM 985 C C . GLU A 1 121 ? -3.854 3.532 19.671 1.00 92.38 121 GLU A C 1
ATOM 987 O O . GLU A 1 121 ? -2.654 3.325 19.819 1.00 92.38 121 GLU A O 1
ATOM 992 N N . ILE A 1 122 ? -4.697 2.546 19.354 1.00 94.69 122 ILE A N 1
ATOM 993 C CA . ILE A 1 122 ? -4.255 1.170 19.119 1.00 94.69 122 ILE A CA 1
ATOM 994 C C . ILE A 1 122 ? -3.463 1.060 17.808 1.00 94.69 122 ILE A C 1
ATOM 996 O O . ILE A 1 122 ? -2.470 0.336 17.766 1.00 94.69 122 ILE A O 1
ATOM 1000 N N . LYS A 1 123 ? -3.868 1.771 16.745 1.00 93.50 123 LYS A N 1
ATOM 1001 C CA . LYS A 1 123 ? -3.091 1.850 15.493 1.00 93.50 123 LYS A CA 1
ATOM 1002 C C . LYS A 1 123 ? -1.701 2.435 15.743 1.00 93.50 123 LYS A C 1
ATOM 1004 O O . LYS A 1 123 ? -0.732 1.917 15.195 1.00 93.50 123 LYS A O 1
ATOM 1009 N N . ASP A 1 124 ? -1.612 3.453 16.597 1.00 91.94 124 ASP A N 1
ATOM 1010 C CA . ASP A 1 124 ? -0.344 4.045 17.026 1.00 91.94 124 ASP A CA 1
ATOM 1011 C C . ASP A 1 124 ? 0.494 3.055 17.852 1.00 91.94 124 ASP A C 1
ATOM 1013 O O . ASP A 1 124 ? 1.665 2.854 17.552 1.00 91.94 124 ASP A O 1
ATOM 1017 N N . GLU A 1 125 ? -0.108 2.361 18.827 1.00 93.38 125 GLU A N 1
ATOM 1018 C CA . GLU A 1 125 ? 0.572 1.350 19.661 1.00 93.38 125 GLU A CA 1
ATOM 1019 C C . GLU A 1 125 ? 1.176 0.207 18.825 1.00 93.38 125 GLU A C 1
ATOM 1021 O O . GLU A 1 125 ? 2.266 -0.281 19.125 1.00 93.38 125 GLU A O 1
ATOM 1026 N N . TYR A 1 126 ? 0.482 -0.215 17.764 1.00 93.69 126 TYR A N 1
ATOM 1027 C CA . TYR A 1 126 ? 0.958 -1.253 16.846 1.00 93.69 126 TYR A CA 1
ATOM 1028 C C . TYR A 1 126 ? 1.730 -0.712 15.636 1.00 93.69 126 TYR A C 1
ATOM 1030 O O . TYR A 1 126 ? 2.018 -1.482 14.722 1.00 93.69 126 TYR A O 1
ATOM 1038 N N . ASN A 1 127 ? 2.098 0.573 15.634 1.00 90.81 127 ASN A N 1
ATOM 1039 C CA . ASN A 1 127 ? 2.882 1.223 14.583 1.00 90.81 127 ASN A CA 1
ATOM 1040 C C . ASN A 1 127 ? 2.321 1.010 13.168 1.00 90.81 127 ASN A C 1
ATOM 1042 O O . ASN A 1 127 ? 3.074 0.755 12.229 1.00 90.81 127 ASN A O 1
ATOM 1046 N N . LEU A 1 128 ? 1.003 1.140 12.976 1.00 93.50 128 LEU A N 1
ATOM 1047 C CA . LEU A 1 128 ? 0.401 1.013 11.642 1.00 93.50 128 LEU A CA 1
ATOM 1048 C C . LEU A 1 128 ? 0.973 2.049 10.650 1.00 93.50 128 LEU A C 1
ATOM 1050 O O . LEU A 1 128 ? 1.000 1.809 9.444 1.00 93.50 128 LEU A O 1
ATOM 1054 N N . SER A 1 129 ? 1.492 3.176 11.147 1.00 92.19 129 SER A N 1
ATOM 1055 C CA . SER A 1 129 ? 2.268 4.154 10.373 1.00 92.19 129 SER A CA 1
ATOM 1056 C C . SER A 1 129 ? 3.466 3.543 9.631 1.00 92.19 129 SER A C 1
ATOM 1058 O O . SER A 1 129 ? 3.778 3.991 8.528 1.00 92.19 129 SER A O 1
ATOM 1060 N N . ASN A 1 130 ? 4.095 2.484 10.156 1.00 93.12 130 ASN A N 1
ATOM 1061 C CA . ASN A 1 130 ? 5.184 1.788 9.467 1.00 93.12 130 ASN A CA 1
ATOM 1062 C C . ASN A 1 130 ? 4.709 1.137 8.166 1.00 93.12 130 ASN A C 1
ATOM 1064 O O . ASN A 1 130 ? 5.403 1.231 7.158 1.00 93.12 130 ASN A O 1
ATOM 1068 N N . ILE A 1 131 ? 3.496 0.576 8.140 1.00 95.88 131 ILE A N 1
ATOM 1069 C CA . ILE A 1 131 ? 2.909 0.047 6.903 1.00 95.88 131 ILE A CA 1
ATOM 1070 C C . ILE A 1 131 ? 2.739 1.159 5.871 1.00 95.88 131 ILE A C 1
ATOM 1072 O O . ILE A 1 131 ? 3.073 0.973 4.704 1.00 95.88 131 ILE A O 1
ATOM 1076 N N . PHE A 1 132 ? 2.254 2.332 6.285 1.00 95.44 132 PHE A N 1
ATOM 1077 C CA . PHE A 1 132 ? 2.138 3.478 5.383 1.00 95.44 132 PHE A CA 1
ATOM 1078 C C . PHE A 1 132 ? 3.503 3.950 4.870 1.00 95.44 132 PHE A C 1
ATOM 1080 O O . PHE A 1 132 ? 3.613 4.306 3.698 1.00 95.44 132 PHE A O 1
ATOM 1087 N N . ASN A 1 133 ? 4.552 3.901 5.697 1.00 93.25 133 ASN A N 1
ATOM 1088 C CA . ASN A 1 133 ? 5.921 4.210 5.271 1.00 93.25 133 ASN A CA 1
ATOM 1089 C C . ASN A 1 133 ? 6.416 3.225 4.209 1.00 93.25 133 ASN A C 1
ATOM 1091 O O . ASN A 1 133 ? 6.976 3.637 3.195 1.00 93.25 133 ASN A O 1
ATOM 1095 N N . GLU A 1 134 ? 6.177 1.932 4.411 1.00 94.75 134 GLU A N 1
ATOM 1096 C CA . GLU A 1 134 ? 6.549 0.902 3.443 1.00 94.75 134 GLU A CA 1
ATOM 1097 C C . GLU A 1 134 ? 5.774 1.055 2.131 1.00 94.75 134 GLU A C 1
ATOM 1099 O O . GLU A 1 134 ? 6.355 0.987 1.045 1.00 94.75 134 GLU A O 1
ATOM 1104 N N . LEU A 1 135 ? 4.475 1.352 2.224 1.00 95.94 135 LEU A N 1
ATOM 1105 C CA . LEU A 1 135 ? 3.618 1.638 1.076 1.00 95.94 135 LEU A CA 1
ATOM 1106 C C . LEU A 1 135 ? 4.053 2.899 0.314 1.00 95.94 135 LEU A C 1
ATOM 1108 O O . LEU A 1 135 ? 4.001 2.915 -0.916 1.00 95.94 135 LEU A O 1
ATOM 1112 N N . GLU A 1 136 ? 4.520 3.939 1.000 1.00 95.06 136 GLU A N 1
ATOM 1113 C CA . GLU A 1 136 ? 5.085 5.134 0.364 1.00 95.06 136 GLU A CA 1
ATOM 1114 C C . GLU A 1 136 ? 6.331 4.807 -0.450 1.00 95.06 136 GLU A C 1
ATOM 1116 O O . GLU A 1 136 ? 6.427 5.215 -1.608 1.00 95.06 136 GLU A O 1
ATOM 1121 N N . GLN A 1 137 ? 7.251 4.023 0.116 1.00 92.62 137 GLN A N 1
ATOM 1122 C CA . GLN A 1 137 ? 8.487 3.636 -0.563 1.00 92.62 137 GLN A CA 1
ATOM 1123 C C . GLN A 1 137 ? 8.204 2.846 -1.843 1.00 92.62 137 GLN A C 1
ATOM 1125 O O . GLN A 1 137 ? 8.727 3.180 -2.906 1.00 92.62 137 GLN A O 1
ATOM 1130 N N . VAL A 1 138 ? 7.335 1.832 -1.786 1.00 94.44 138 VAL A N 1
ATOM 1131 C CA . VAL A 1 138 ? 6.961 1.064 -2.990 1.00 94.44 138 VAL A CA 1
ATOM 1132 C C . VAL A 1 138 ? 6.165 1.904 -3.993 1.00 94.44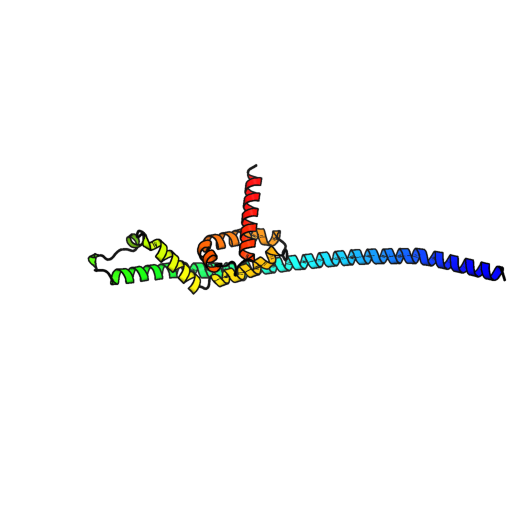 138 VAL A C 1
ATOM 1134 O O . VAL A 1 138 ? 6.272 1.682 -5.200 1.00 94.44 138 VAL A O 1
ATOM 1137 N N . SER A 1 139 ? 5.421 2.913 -3.530 1.00 95.56 139 SER A N 1
ATOM 1138 C CA . SER A 1 139 ? 4.682 3.831 -4.408 1.00 95.56 139 SER A CA 1
ATOM 1139 C C . SER A 1 139 ? 5.586 4.708 -5.264 1.00 95.56 139 SER A C 1
ATOM 1141 O O . SER A 1 139 ? 5.185 5.081 -6.366 1.00 95.56 139 SER A O 1
ATOM 1143 N N . VAL A 1 140 ? 6.815 4.995 -4.823 1.00 94.69 140 VAL A N 1
ATOM 1144 C CA . VAL A 1 140 ? 7.821 5.678 -5.653 1.00 94.69 140 VAL A CA 1
ATOM 1145 C C . VAL A 1 140 ? 8.083 4.867 -6.922 1.00 94.69 140 VAL A C 1
ATOM 1147 O O . VAL A 1 140 ? 7.902 5.370 -8.029 1.00 94.69 140 VAL A O 1
ATOM 1150 N N . TYR A 1 141 ? 8.408 3.582 -6.784 1.00 94.06 141 TYR A N 1
ATOM 1151 C CA . TYR A 1 141 ? 8.706 2.722 -7.932 1.00 94.06 141 TYR A CA 1
ATOM 1152 C C . TYR A 1 141 ? 7.563 2.691 -8.957 1.00 94.06 141 TYR A C 1
ATOM 1154 O O . TYR A 1 141 ? 7.803 2.713 -10.165 1.00 94.06 141 TYR A O 1
ATOM 1162 N N . MET A 1 142 ? 6.320 2.692 -8.474 1.00 93.94 142 MET A N 1
ATOM 1163 C CA . MET A 1 142 ? 5.121 2.655 -9.312 1.00 93.94 142 MET A CA 1
ATOM 1164 C C . MET A 1 142 ? 4.812 4.001 -9.977 1.00 93.94 142 MET A C 1
ATOM 1166 O O . MET A 1 142 ? 4.469 4.028 -11.155 1.00 93.94 142 MET A O 1
ATOM 1170 N N . ASN A 1 143 ? 4.960 5.122 -9.266 1.00 95.12 143 ASN A N 1
ATOM 1171 C CA . ASN A 1 143 ? 4.664 6.449 -9.816 1.00 95.12 143 ASN A CA 1
ATOM 1172 C C . ASN A 1 143 ? 5.708 6.949 -10.820 1.00 95.12 143 ASN A C 1
ATOM 1174 O O . ASN A 1 143 ? 5.373 7.764 -11.680 1.00 95.12 143 ASN A O 1
ATOM 1178 N N . TYR A 1 144 ? 6.958 6.497 -10.702 1.00 93.75 144 TYR A N 1
ATOM 1179 C CA . TYR A 1 144 ? 8.065 6.931 -11.559 1.00 93.75 144 TYR A CA 1
ATOM 1180 C C . TYR A 1 144 ? 8.388 5.932 -12.679 1.00 93.75 144 TYR A C 1
ATOM 1182 O O . TYR A 1 144 ? 9.485 5.962 -13.227 1.00 93.75 144 TYR A O 1
ATOM 1190 N N . ASN A 1 145 ? 7.439 5.055 -13.038 1.00 90.25 145 ASN A N 1
ATOM 1191 C CA . ASN A 1 145 ? 7.581 4.062 -14.113 1.00 90.25 145 ASN A CA 1
ATOM 1192 C C . ASN A 1 145 ? 8.838 3.187 -13.979 1.00 90.25 145 ASN A C 1
ATOM 1194 O O . ASN A 1 145 ? 9.393 2.726 -14.972 1.00 90.25 145 ASN A O 1
ATOM 1198 N N . MET A 1 146 ? 9.284 2.937 -12.746 1.00 93.25 146 MET A N 1
ATOM 1199 C CA . MET A 1 146 ? 10.451 2.098 -12.465 1.00 93.25 146 MET A CA 1
ATOM 1200 C C . MET A 1 146 ? 10.083 0.612 -12.392 1.00 93.25 146 MET A C 1
ATOM 1202 O O . MET A 1 146 ? 10.915 -0.209 -12.017 1.00 93.25 146 MET A O 1
ATOM 1206 N N . VAL A 1 147 ? 8.841 0.264 -12.734 1.00 95.44 147 VAL A N 1
ATOM 1207 C CA . VAL A 1 147 ? 8.283 -1.092 -12.748 1.00 95.44 147 VAL A CA 1
ATOM 1208 C C . VAL A 1 147 ? 7.422 -1.292 -13.991 1.00 95.44 147 VAL A C 1
ATOM 1210 O O . VAL A 1 147 ? 6.916 -0.338 -14.581 1.00 95.44 147 VAL A O 1
ATOM 1213 N N . LYS A 1 148 ? 7.193 -2.551 -14.364 1.00 93.75 148 LYS A N 1
ATOM 1214 C CA . LYS A 1 148 ? 6.179 -2.929 -15.348 1.00 93.75 148 LYS A CA 1
ATOM 1215 C C . LYS A 1 148 ? 4.809 -2.854 -14.678 1.00 93.75 148 LYS A C 1
ATOM 1217 O O . LYS A 1 148 ? 4.456 -3.721 -13.879 1.00 93.75 148 LYS A O 1
ATOM 1222 N N . GLN A 1 149 ? 4.045 -1.814 -15.007 1.00 90.38 149 GLN A N 1
ATOM 1223 C CA . GLN A 1 149 ? 2.759 -1.523 -14.371 1.00 90.38 149 GLN A CA 1
ATOM 1224 C C . GLN A 1 149 ? 1.795 -2.719 -14.399 1.00 90.38 149 GLN A C 1
ATOM 1226 O O . GLN A 1 149 ? 1.173 -3.012 -13.383 1.00 90.38 149 GLN A O 1
ATOM 1231 N N . ASP A 1 150 ? 1.734 -3.458 -15.507 1.00 89.44 150 ASP A N 1
ATOM 1232 C CA . ASP A 1 150 ? 0.848 -4.622 -15.646 1.00 89.44 150 ASP A CA 1
ATOM 1233 C C . ASP A 1 150 ? 1.186 -5.758 -14.669 1.00 89.44 150 ASP A C 1
ATOM 1235 O O . ASP A 1 150 ? 0.286 -6.445 -14.182 1.00 89.44 150 ASP A O 1
ATOM 1239 N N . LEU A 1 151 ? 2.472 -5.923 -14.332 1.00 93.25 151 LEU A N 1
ATOM 1240 C CA . LEU A 1 151 ? 2.926 -6.946 -13.387 1.00 93.25 151 LEU A CA 1
ATOM 1241 C C . LEU A 1 151 ? 2.556 -6.600 -11.944 1.00 93.25 151 LEU A C 1
ATOM 1243 O O . LEU A 1 151 ? 2.256 -7.496 -11.162 1.00 93.25 151 LEU A O 1
ATOM 1247 N N . VAL A 1 152 ? 2.586 -5.315 -11.582 1.00 94.44 152 VAL A N 1
ATOM 1248 C CA . VAL A 1 152 ? 2.336 -4.867 -10.202 1.00 94.44 152 VAL A CA 1
ATOM 1249 C C . VAL A 1 152 ? 0.871 -4.528 -9.949 1.00 94.44 152 VAL A C 1
ATOM 1251 O O . VAL A 1 152 ? 0.349 -4.833 -8.880 1.00 94.44 152 VAL A O 1
ATOM 1254 N N . PHE A 1 153 ? 0.177 -3.937 -10.924 1.00 93.25 153 PHE A N 1
ATOM 1255 C CA . PHE A 1 153 ? -1.187 -3.452 -10.742 1.00 93.25 153 PHE A CA 1
ATOM 1256 C C . PHE A 1 153 ? -2.135 -4.607 -10.431 1.00 93.25 153 PHE A C 1
ATOM 1258 O O . PHE A 1 153 ? -2.793 -4.596 -9.395 1.00 93.25 153 PHE A O 1
ATOM 1265 N N . SER A 1 154 ? -2.177 -5.623 -11.298 1.00 90.62 154 SER A N 1
ATOM 1266 C CA . SER A 1 154 ? -3.099 -6.759 -11.176 1.00 90.62 154 SER A CA 1
ATOM 1267 C C . SER A 1 154 ? -3.083 -7.407 -9.778 1.00 90.62 154 SER A C 1
ATOM 1269 O O . SER A 1 154 ? -4.141 -7.448 -9.147 1.00 90.62 154 SER A O 1
ATOM 1271 N N . PRO A 1 155 ? -1.927 -7.817 -9.222 1.00 92.38 155 PRO A N 1
ATOM 1272 C CA . PRO A 1 155 ? -1.889 -8.450 -7.904 1.00 92.38 155 PRO A CA 1
ATOM 1273 C C . PRO A 1 155 ? -2.038 -7.487 -6.717 1.00 92.38 155 PRO A C 1
ATOM 1275 O O . PRO A 1 155 ? -2.478 -7.926 -5.656 1.00 92.38 155 PRO A O 1
ATOM 1278 N N . LEU A 1 156 ? -1.674 -6.204 -6.846 1.00 94.06 156 LEU A N 1
ATOM 1279 C CA . LEU A 1 156 ? -1.556 -5.310 -5.682 1.00 94.06 156 LEU A CA 1
ATOM 1280 C C . LEU A 1 156 ? -2.698 -4.307 -5.524 1.00 94.06 156 LEU A C 1
ATOM 1282 O O . LEU A 1 156 ? -2.976 -3.893 -4.398 1.00 94.06 156 LEU A O 1
ATOM 1286 N N . HIS A 1 157 ? -3.359 -3.909 -6.616 1.00 94.00 157 HIS A N 1
ATOM 1287 C CA . HIS A 1 157 ? -4.297 -2.782 -6.589 1.00 94.00 157 HIS A CA 1
ATOM 1288 C C . HIS A 1 157 ? -5.408 -2.959 -5.563 1.00 94.00 157 HIS A C 1
ATOM 1290 O O . HIS A 1 157 ? -5.667 -2.048 -4.783 1.00 94.00 157 HIS A O 1
ATOM 1296 N N . LYS A 1 158 ? -6.022 -4.143 -5.518 1.00 94.75 158 LYS A N 1
ATOM 1297 C CA . LYS A 1 158 ? -7.112 -4.425 -4.588 1.00 94.75 158 LYS A CA 1
ATOM 1298 C C . LYS A 1 158 ? -6.652 -4.302 -3.138 1.00 94.75 158 LYS A C 1
ATOM 1300 O O . LYS A 1 158 ? -7.264 -3.572 -2.372 1.00 94.75 158 LYS A O 1
ATOM 1305 N N . PHE A 1 159 ? -5.540 -4.948 -2.789 1.00 95.38 159 PHE A N 1
ATOM 1306 C CA . PHE A 1 159 ? -5.004 -4.897 -1.431 1.00 95.38 159 PHE A CA 1
ATOM 1307 C C . PHE A 1 159 ? -4.685 -3.462 -0.993 1.00 95.38 159 PHE A C 1
ATOM 1309 O O . PHE A 1 159 ? -5.081 -3.061 0.096 1.00 95.38 159 PHE A O 1
ATOM 1316 N N . LEU A 1 160 ? -3.996 -2.684 -1.836 1.00 96.19 160 LEU A N 1
ATOM 1317 C CA . LEU A 1 160 ? -3.608 -1.313 -1.498 1.00 96.19 160 LEU A CA 1
ATOM 1318 C C . LEU A 1 160 ? -4.833 -0.414 -1.296 1.00 96.19 160 LEU A C 1
ATOM 1320 O O . LEU A 1 160 ? -4.882 0.352 -0.336 1.00 96.19 160 LEU A O 1
ATOM 1324 N N . LEU A 1 161 ? -5.818 -0.514 -2.192 1.00 96.44 161 LEU A N 1
ATOM 1325 C CA . LEU A 1 161 ? -7.040 0.281 -2.118 1.00 96.44 161 LEU A CA 1
ATOM 1326 C C . LEU A 1 161 ? -7.866 -0.084 -0.884 1.00 96.44 161 LEU A C 1
ATOM 1328 O O . LEU A 1 161 ? -8.256 0.813 -0.142 1.00 96.44 161 LEU A O 1
ATOM 1332 N N . ASP A 1 162 ? -8.084 -1.378 -0.641 1.00 96.38 162 ASP A N 1
ATOM 1333 C CA . ASP A 1 162 ? -8.839 -1.865 0.517 1.00 96.38 162 ASP A CA 1
ATOM 1334 C C . ASP A 1 162 ? -8.147 -1.439 1.821 1.00 96.38 162 ASP A C 1
ATOM 1336 O O . ASP A 1 162 ? -8.780 -0.852 2.695 1.00 96.38 162 ASP A O 1
ATOM 1340 N N . PHE A 1 163 ? -6.823 -1.606 1.915 1.00 96.69 163 PHE A N 1
ATOM 1341 C CA . PHE A 1 163 ? -6.057 -1.206 3.095 1.00 96.69 163 PHE A CA 1
ATOM 1342 C C . PHE A 1 163 ? -6.168 0.293 3.406 1.00 96.69 163 PHE A C 1
ATOM 1344 O O . PHE A 1 163 ? -6.358 0.664 4.568 1.00 96.69 163 PHE A O 1
ATOM 1351 N N . ILE A 1 164 ? -6.043 1.159 2.391 1.00 96.06 164 ILE A N 1
ATOM 1352 C CA . ILE A 1 164 ? -6.162 2.612 2.579 1.00 96.06 164 ILE A CA 1
ATOM 1353 C C . ILE A 1 164 ? -7.596 2.983 2.955 1.00 96.06 164 ILE A C 1
ATOM 1355 O O . ILE A 1 164 ? -7.779 3.778 3.872 1.00 96.06 164 ILE A O 1
ATOM 1359 N N . ASN A 1 165 ? -8.602 2.393 2.305 1.00 96.19 165 ASN A N 1
ATOM 1360 C CA . ASN A 1 165 ? -10.012 2.652 2.606 1.00 96.19 165 ASN A CA 1
ATOM 1361 C C . ASN A 1 165 ? -10.371 2.258 4.044 1.00 96.19 165 ASN A C 1
ATOM 1363 O O . ASN A 1 165 ? -10.963 3.056 4.769 1.00 96.19 165 ASN A O 1
ATOM 1367 N N . ASP A 1 166 ? -9.937 1.078 4.490 1.00 94.56 166 ASP A N 1
ATOM 1368 C CA . ASP A 1 166 ? -10.165 0.575 5.852 1.00 94.56 166 ASP A CA 1
ATOM 1369 C C . ASP A 1 166 ? -9.490 1.446 6.928 1.00 94.56 166 ASP A C 1
ATOM 1371 O O . ASP A 1 166 ? -9.828 1.394 8.116 1.00 94.56 166 ASP A O 1
ATOM 1375 N N . ASN A 1 167 ? -8.513 2.261 6.526 1.00 94.31 167 ASN A N 1
ATOM 1376 C CA . ASN A 1 167 ? -7.717 3.097 7.412 1.00 94.31 167 ASN A CA 1
ATOM 1377 C C . ASN A 1 167 ? -7.750 4.578 7.033 1.00 94.31 167 ASN A C 1
ATOM 1379 O O . ASN A 1 167 ? -6.877 5.321 7.480 1.00 94.31 167 ASN A O 1
ATOM 1383 N N . LEU A 1 168 ? -8.753 5.017 6.268 1.00 93.00 168 LEU A N 1
ATOM 1384 C CA . LEU A 1 168 ? -8.757 6.336 5.640 1.00 93.00 168 LEU A CA 1
ATOM 1385 C C . LEU A 1 168 ? -8.679 7.471 6.664 1.00 93.00 168 LEU A C 1
ATOM 1387 O O . LEU A 1 168 ? -7.884 8.389 6.490 1.00 93.00 168 LEU A O 1
ATOM 1391 N N . ASP A 1 169 ? -9.431 7.385 7.761 1.00 90.81 169 ASP A N 1
ATOM 1392 C CA . ASP A 1 169 ? -9.409 8.403 8.820 1.00 90.81 169 ASP A CA 1
ATOM 1393 C C . ASP A 1 169 ? -8.033 8.510 9.482 1.00 90.81 169 ASP A C 1
ATOM 1395 O O . ASP A 1 169 ? -7.516 9.603 9.709 1.00 90.81 169 ASP A O 1
ATOM 1399 N N . TYR A 1 170 ? -7.399 7.364 9.736 1.00 92.00 170 TYR A N 1
ATOM 1400 C CA . TYR A 1 170 ? -6.062 7.311 10.320 1.00 92.00 170 TYR A CA 1
ATOM 1401 C C . TYR A 1 170 ? -5.010 7.836 9.339 1.00 92.00 170 TYR A C 1
ATOM 1403 O O . TYR A 1 170 ? -4.180 8.662 9.705 1.00 92.00 170 TYR A O 1
ATOM 1411 N N . PHE A 1 171 ? -5.091 7.431 8.071 1.00 92.94 171 PHE A N 1
ATOM 1412 C CA . PHE A 1 171 ? -4.235 7.936 7.003 1.00 92.94 171 PHE A CA 1
ATOM 1413 C C . PHE A 1 171 ? -4.377 9.456 6.831 1.00 92.94 171 PHE A C 1
ATOM 1415 O O . PHE A 1 171 ? -3.384 10.172 6.712 1.00 92.94 171 PHE A O 1
ATOM 1422 N N . ASN A 1 172 ? -5.608 9.969 6.899 1.00 90.56 172 ASN A N 1
ATOM 1423 C CA . ASN A 1 172 ? -5.901 11.397 6.841 1.00 90.56 172 ASN A CA 1
ATOM 1424 C C . ASN A 1 172 ? -5.340 12.167 8.042 1.00 90.56 172 ASN A C 1
ATOM 1426 O O . ASN A 1 172 ? -4.907 13.304 7.879 1.00 90.56 172 ASN A O 1
ATOM 1430 N N . ARG A 1 173 ? -5.308 11.550 9.226 1.00 88.56 173 ARG A N 1
ATOM 1431 C CA . ARG A 1 173 ? -4.665 12.127 10.410 1.00 88.56 173 ARG A CA 1
ATOM 1432 C C . ARG A 1 173 ? -3.147 12.205 10.240 1.00 88.56 173 ARG A C 1
ATOM 1434 O O . ARG A 1 173 ? -2.537 13.192 10.625 1.00 88.56 173 ARG A O 1
ATOM 1441 N N . LEU A 1 174 ? -2.530 11.178 9.652 1.00 87.75 174 LEU A N 1
ATOM 1442 C CA . LEU A 1 174 ? -1.079 11.149 9.443 1.00 87.75 174 LEU A CA 1
ATOM 1443 C C . LEU A 1 174 ? -0.589 12.161 8.392 1.00 87.75 174 LEU A C 1
ATOM 1445 O O . LEU A 1 174 ? 0.577 12.539 8.425 1.00 87.75 174 LEU A O 1
ATOM 1449 N N . LYS A 1 175 ? -1.451 12.586 7.459 1.00 83.31 175 LYS A N 1
ATOM 1450 C CA . LYS A 1 175 ? -1.093 13.480 6.342 1.00 83.31 175 LYS A CA 1
ATOM 1451 C C . LYS A 1 175 ? -1.333 14.972 6.605 1.00 83.31 175 LYS A C 1
ATOM 1453 O O . LYS A 1 175 ? -1.266 15.744 5.644 1.00 83.31 175 LYS A O 1
ATOM 1458 N N . GLU A 1 176 ? -1.678 15.395 7.826 1.00 71.62 176 GLU A N 1
ATOM 1459 C CA . GLU A 1 176 ? -1.881 16.822 8.129 1.00 71.62 176 GLU A CA 1
ATOM 1460 C C . GLU A 1 176 ? -0.676 17.640 7.612 1.00 71.62 176 GLU A C 1
ATOM 1462 O O . GLU A 1 176 ? 0.454 17.441 8.047 1.00 71.62 176 GLU A O 1
ATOM 1467 N N . ASN A 1 177 ? -0.924 18.527 6.633 1.00 56.34 177 ASN A N 1
ATOM 1468 C CA . ASN A 1 177 ? 0.049 19.332 5.862 1.00 56.34 177 ASN A CA 1
ATOM 1469 C C . ASN A 1 177 ? 0.770 18.683 4.650 1.00 56.34 177 ASN A C 1
ATOM 1471 O O . ASN A 1 177 ? 1.781 19.214 4.202 1.00 56.34 177 ASN A O 1
ATOM 1475 N N . GLN A 1 178 ? 0.248 17.601 4.053 1.00 55.41 178 GLN A N 1
ATOM 1476 C CA . GLN A 1 178 ? 0.755 16.966 2.806 1.00 55.41 178 GLN A CA 1
ATOM 1477 C C . GLN A 1 178 ? 2.191 16.408 2.845 1.00 55.41 178 GLN A C 1
ATOM 1479 O O . GLN A 1 178 ? 2.739 16.022 1.810 1.00 55.41 178 GLN A O 1
ATOM 1484 N N . VAL A 1 179 ? 2.808 16.324 4.018 1.00 62.75 179 VAL A N 1
ATOM 1485 C CA . VAL A 1 179 ? 4.163 15.792 4.185 1.00 62.75 179 VAL A CA 1
ATOM 1486 C C . VAL A 1 179 ? 4.124 14.923 5.439 1.00 62.75 179 VAL A C 1
ATOM 1488 O O . VAL A 1 179 ? 4.415 15.421 6.525 1.00 62.75 179 VAL A O 1
ATOM 1491 N N . PRO A 1 180 ? 3.605 13.683 5.335 1.00 81.06 180 PRO A N 1
ATOM 1492 C CA . PRO A 1 180 ? 4.159 12.599 4.508 1.00 81.06 180 PRO A CA 1
ATOM 1493 C C . PRO A 1 180 ? 3.140 11.954 3.532 1.00 81.06 180 PRO A C 1
ATOM 1495 O O . PRO A 1 180 ? 1.964 12.309 3.512 1.00 81.06 180 PRO A O 1
ATOM 1498 N N . TYR A 1 181 ? 3.588 10.964 2.744 1.00 92.00 181 TYR A N 1
ATOM 1499 C CA . TYR A 1 181 ? 2.755 10.065 1.910 1.00 92.00 181 TYR A CA 1
ATOM 1500 C C . TYR A 1 181 ? 2.252 10.598 0.554 1.00 92.00 181 TYR A C 1
ATOM 1502 O O . TYR A 1 181 ? 1.177 10.211 0.073 1.00 92.00 181 TYR A O 1
ATOM 1510 N N . ILE A 1 182 ? 3.010 11.491 -0.092 1.00 92.81 182 ILE A N 1
ATOM 1511 C CA . ILE A 1 182 ? 2.621 12.072 -1.387 1.00 92.81 182 ILE A CA 1
ATOM 1512 C C . ILE A 1 182 ? 2.548 11.021 -2.501 1.00 92.81 182 ILE A C 1
ATOM 1514 O O . ILE A 1 182 ? 1.618 11.048 -3.313 1.00 92.81 182 ILE A O 1
ATOM 1518 N N . ASN A 1 183 ? 3.488 10.071 -2.540 1.00 94.38 183 ASN A N 1
ATOM 1519 C CA . ASN A 1 183 ? 3.520 9.065 -3.596 1.00 94.38 183 ASN A CA 1
ATOM 1520 C C . ASN A 1 183 ? 2.386 8.061 -3.412 1.00 94.38 183 ASN A C 1
ATOM 1522 O O . ASN A 1 183 ? 1.705 7.727 -4.381 1.00 94.38 183 ASN A O 1
ATOM 1526 N N . LEU A 1 184 ? 2.130 7.635 -2.180 1.00 95.62 184 LEU A N 1
ATOM 1527 C CA . LEU A 1 184 ? 1.033 6.741 -1.849 1.00 95.62 184 LEU A CA 1
ATOM 1528 C C . LEU A 1 184 ? -0.316 7.379 -2.174 1.00 95.62 184 LEU A C 1
ATOM 1530 O O . LEU A 1 184 ? -1.150 6.753 -2.824 1.00 95.62 184 LEU A O 1
ATOM 1534 N N . THR A 1 185 ? -0.503 8.651 -1.811 1.00 95.00 185 THR A N 1
ATOM 1535 C CA . THR A 1 185 ? -1.722 9.407 -2.140 1.00 95.00 185 THR A CA 1
ATOM 1536 C C . THR A 1 185 ? -1.922 9.501 -3.652 1.00 95.00 185 THR A C 1
ATOM 1538 O O . THR A 1 185 ? -3.015 9.246 -4.162 1.00 95.00 185 THR A O 1
ATOM 1541 N N . ARG A 1 186 ? -0.859 9.833 -4.396 1.00 95.25 186 ARG A N 1
ATOM 1542 C CA . ARG A 1 186 ? -0.895 9.901 -5.861 1.00 95.25 186 ARG A CA 1
ATOM 1543 C C . ARG A 1 186 ? -1.243 8.547 -6.478 1.00 95.25 186 ARG A C 1
ATOM 1545 O O . ARG A 1 186 ? -2.100 8.491 -7.358 1.00 95.25 186 ARG A O 1
ATOM 1552 N N . LEU A 1 187 ? -0.612 7.471 -6.010 1.00 95.75 187 LEU A N 1
ATOM 1553 C CA . LEU A 1 187 ? -0.834 6.122 -6.522 1.00 95.75 187 LEU A CA 1
ATOM 1554 C C . LEU A 1 187 ? -2.273 5.660 -6.265 1.00 95.75 187 LEU A C 1
ATOM 1556 O O . LEU A 1 187 ? -2.942 5.207 -7.192 1.00 95.75 187 LEU A O 1
ATOM 1560 N N . TYR A 1 188 ? -2.759 5.841 -5.035 1.00 96.12 188 TYR A N 1
ATOM 1561 C CA . TYR A 1 188 ? -4.131 5.537 -4.633 1.00 96.12 188 TYR A CA 1
ATOM 1562 C C . TYR A 1 188 ? -5.150 6.236 -5.544 1.00 96.12 188 TYR A C 1
ATOM 1564 O O . TYR A 1 188 ? -5.993 5.574 -6.152 1.00 96.12 188 TYR A O 1
ATOM 1572 N N . ASN A 1 189 ? -5.012 7.552 -5.732 1.00 95.25 189 ASN A N 1
ATOM 1573 C CA . ASN A 1 189 ? -5.909 8.330 -6.591 1.00 95.25 189 ASN A CA 1
ATOM 1574 C C . ASN A 1 189 ? -5.861 7.859 -8.055 1.00 95.25 189 ASN A C 1
ATOM 1576 O O . ASN A 1 189 ? -6.899 7.727 -8.709 1.00 95.25 189 ASN A O 1
ATOM 1580 N N . ASN A 1 190 ? -4.662 7.576 -8.575 1.00 94.56 190 ASN A N 1
ATOM 1581 C CA . A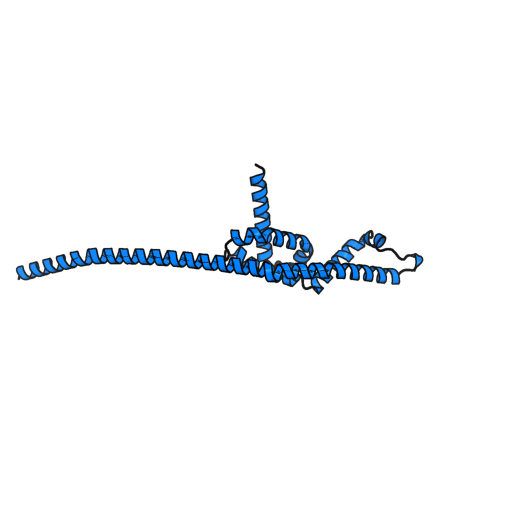SN A 1 190 ? -4.482 7.088 -9.941 1.00 94.56 190 ASN A CA 1
ATOM 1582 C C . ASN A 1 190 ? -5.171 5.734 -10.152 1.00 94.56 190 ASN A C 1
ATOM 1584 O O . ASN A 1 190 ? -5.878 5.546 -11.143 1.00 94.56 190 ASN A O 1
ATOM 1588 N N . TRP A 1 191 ? -4.992 4.797 -9.220 1.00 95.25 191 TRP A N 1
ATOM 1589 C CA . TRP A 1 191 ? -5.578 3.461 -9.310 1.00 95.25 191 TRP A CA 1
ATOM 1590 C C . TRP A 1 191 ? -7.096 3.477 -9.133 1.00 95.25 191 TRP A C 1
ATOM 1592 O O . TRP A 1 191 ? -7.791 2.780 -9.873 1.00 95.25 191 TRP A O 1
ATOM 1602 N N . GLN A 1 192 ? -7.633 4.322 -8.248 1.00 94.31 192 GLN A N 1
ATOM 1603 C CA . GLN A 1 192 ? -9.080 4.534 -8.156 1.00 94.31 192 GLN A CA 1
ATOM 1604 C C . GLN A 1 192 ? -9.663 5.046 -9.472 1.00 94.31 192 GLN A C 1
ATOM 1606 O O . GLN A 1 192 ? -10.631 4.478 -9.983 1.00 94.31 192 GLN A O 1
ATOM 1611 N N . ARG A 1 193 ? -9.049 6.079 -10.061 1.00 93.19 193 ARG A N 1
ATOM 1612 C CA . ARG A 1 193 ? -9.500 6.645 -11.337 1.00 93.19 193 ARG A CA 1
ATOM 1613 C C . ARG A 1 193 ? -9.447 5.614 -12.464 1.00 93.19 193 ARG A C 1
ATOM 1615 O O . ARG A 1 193 ? -10.389 5.522 -13.247 1.00 93.19 193 ARG A O 1
ATOM 1622 N N . PHE A 1 194 ? -8.377 4.823 -12.527 1.00 90.38 194 PHE A N 1
ATOM 1623 C CA . PHE A 1 194 ? -8.231 3.757 -13.517 1.00 90.38 194 PHE A CA 1
ATOM 1624 C C . PHE A 1 194 ? -9.365 2.722 -13.425 1.00 90.38 194 PHE A C 1
ATOM 1626 O O . PHE A 1 194 ? -9.953 2.359 -14.444 1.00 90.38 194 PHE A O 1
ATOM 1633 N N . LEU A 1 195 ? -9.730 2.292 -12.212 1.00 90.19 195 LEU A N 1
ATOM 1634 C CA . LEU A 1 195 ? -10.838 1.353 -12.006 1.00 90.19 195 LEU A CA 1
ATOM 1635 C C . LEU A 1 195 ? -12.203 1.950 -12.364 1.00 90.19 195 LEU A C 1
ATOM 1637 O O . LEU A 1 195 ? -13.033 1.245 -12.936 1.00 90.19 195 LEU A O 1
ATOM 1641 N N . MET A 1 196 ? -12.436 3.234 -12.070 1.00 88.50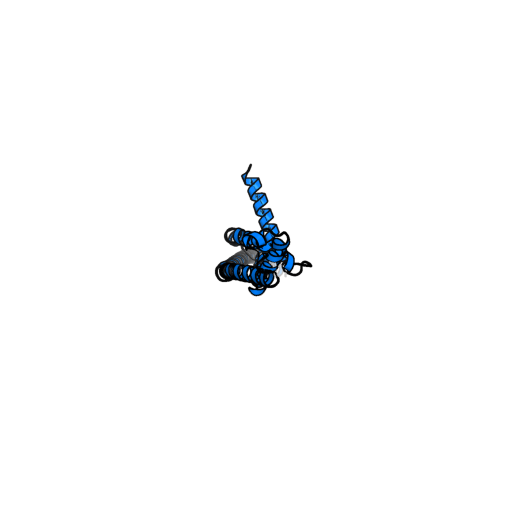 196 MET A N 1
ATOM 1642 C CA . MET A 1 196 ? -13.677 3.916 -12.461 1.00 88.50 196 MET A CA 1
ATOM 1643 C C . MET A 1 196 ? -13.842 3.955 -13.983 1.00 88.50 196 MET A C 1
ATOM 1645 O O . MET A 1 196 ? -14.904 3.606 -14.491 1.00 88.50 196 MET A O 1
ATOM 1649 N N . ILE A 1 197 ? -12.780 4.310 -14.714 1.00 89.38 197 ILE A N 1
ATOM 1650 C CA . ILE A 1 197 ? -12.794 4.341 -16.185 1.00 89.38 197 ILE A CA 1
ATOM 1651 C C . ILE A 1 197 ? -13.060 2.940 -16.746 1.00 89.38 197 ILE A C 1
ATOM 1653 O O . ILE A 1 197 ? -13.930 2.768 -17.596 1.00 89.38 197 ILE A O 1
ATOM 1657 N N . LYS A 1 198 ? -12.361 1.919 -16.233 1.00 84.88 198 LYS A N 1
ATOM 1658 C CA . LYS A 1 198 ? -12.542 0.532 -16.681 1.00 84.88 198 LYS A CA 1
ATOM 1659 C C . LYS A 1 198 ? -13.963 0.016 -16.434 1.00 84.88 198 LYS A C 1
ATOM 1661 O O . LYS A 1 198 ? -14.490 -0.721 -17.258 1.00 84.88 198 LYS A O 1
ATOM 1666 N N . LYS A 1 199 ? -14.585 0.393 -15.313 1.00 84.31 199 LYS A N 1
ATOM 1667 C CA . LYS A 1 199 ? -15.969 0.016 -15.002 1.00 84.31 199 LYS A CA 1
ATOM 1668 C C . LYS A 1 199 ? -16.964 0.657 -15.971 1.00 84.31 199 LYS A C 1
ATOM 1670 O O . LYS A 1 199 ? -17.886 -0.024 -16.396 1.00 84.31 199 LYS A O 1
ATOM 1675 N N . ASN A 1 200 ? -16.767 1.926 -16.325 1.00 79.69 200 ASN A N 1
ATOM 1676 C CA . ASN A 1 200 ? -17.653 2.626 -17.257 1.00 79.69 200 ASN A CA 1
ATOM 1677 C C . ASN A 1 200 ? -17.573 2.031 -18.668 1.00 79.69 200 ASN A C 1
ATOM 1679 O O . ASN A 1 200 ? -18.606 1.770 -19.261 1.00 79.69 200 ASN A O 1
ATOM 1683 N N . ASN A 1 201 ? -16.370 1.702 -19.144 1.00 76.94 201 ASN A N 1
ATOM 1684 C CA . ASN A 1 201 ? -16.172 1.125 -20.480 1.00 76.94 201 ASN A CA 1
ATOM 1685 C C . ASN A 1 201 ? -16.660 -0.330 -20.629 1.00 76.94 201 ASN A C 1
ATOM 1687 O O . ASN A 1 201 ? -16.704 -0.835 -21.741 1.00 76.94 201 ASN A O 1
ATOM 1691 N N . ASN A 1 202 ? -16.958 -1.022 -19.525 1.00 69.62 202 ASN A N 1
ATOM 1692 C CA . ASN A 1 202 ? -17.479 -2.394 -19.532 1.00 69.62 202 ASN A CA 1
ATOM 1693 C C . ASN A 1 202 ? -19.008 -2.453 -19.348 1.00 69.62 202 ASN A C 1
ATOM 1695 O O . ASN A 1 202 ? -19.566 -3.548 -19.308 1.00 69.62 202 ASN A O 1
ATOM 1699 N N . ASN A 1 203 ? -19.657 -1.302 -19.150 1.00 56.72 203 ASN A N 1
ATOM 1700 C CA . ASN A 1 203 ? -21.109 -1.177 -19.004 1.00 56.72 203 ASN A CA 1
ATOM 1701 C C . ASN A 1 203 ? -21.786 -0.621 -20.275 1.00 56.72 203 ASN A C 1
ATOM 1703 O O . ASN A 1 203 ? -23.005 -0.448 -20.258 1.00 56.72 203 ASN A O 1
ATOM 1707 N N . ASP A 1 204 ? -21.001 -0.368 -21.326 1.00 46.09 204 ASP A N 1
ATOM 1708 C CA . ASP A 1 204 ? -21.427 -0.110 -22.709 1.00 46.09 204 ASP A CA 1
ATOM 1709 C C . ASP A 1 204 ? -21.207 -1.379 -23.555 1.00 46.09 204 ASP A C 1
ATOM 1711 O O . ASP A 1 204 ? -22.011 -1.623 -24.484 1.00 46.09 204 ASP A O 1
#

Foldseek 3Di:
DVVVVVVVVVVVVVVVVVVVVVVVVVVVVVVVVVVVVVVVVVVVLVVQQAVLLVVLVCCVVPPLVVLVVVLVVVLVVQLVVVLVVVLVVVQVPDDVVPRDDSVVLCVDPCNVVVSVVSSLVSCVVSPVVVSLVSLLVSLVCQVVSSHDCVSNCVVPVVVLLVVCVVCVVNVVVVCVPNPDRVSSVVSNVVSVVVVVVVVVVVVD

Organism: NCBI:txid575594

pLDDT: mean 89.67, std 7.71, range [46.09, 96.94]

Radius of gyration: 33.92 Å; chains: 1; bounding box: 85×30×110 Å

Sequence (204 aa):
MDDLIAYFQNCLEMVSNLITPLGVVTVALNIRKFCNDVDAHRKQDEQILIQNSINVLRKFAEQIIPEVKSINQKMASKLQQRQRKVLVEINEEMAPERSISMQEFIKKPQWLSINDRLRNEIKDEYNLSNIFNELEQVSVYMNYNMVKQDLVFSPLHKFLLDFINDNLDYFNRLKENQVPYINLTRLYNNWQRFLMIKKNNNND